Protein AF-A0A957FJE9-F1 (afdb_monomer)

Foldseek 3Di:
DLQVVLVVQLVLLLVQLVVPPDPVVSVLCSVVSSLVLQLLCPDPHQDPPFCFPPPVPCPVSPDPVDPVSNLVSVVPGDDPSDDDDPVSSVCCQCRSRVGDGPVVVVCQQQAFFFWKWKDAFPDPDDIAIETDTAQDKFWEFCAPPGQHDHHDCDDQSVLTHRTFWIWGHHSHWTWIAGPPRPQAKDWPNHGADHVTDTADAPTWMFTNDPDPRTIIIGTDGPPSCVPPPDDPDRYDHRRDPPPD

pLDDT: mean 71.27, std 19.28, range [25.91, 98.25]

Radius of gyration: 20.34 Å; Cα contacts (8 Å, |Δi|>4): 415; chains: 1; bounding box: 55×37×50 Å

Nearest PDB structures (foldseek):
  6hc1-assembly2_B  TM=8.359E-01  e=6.801E-06  Bdellovibrio bacteriovorus HD100
  4h87-assembly2_A  TM=7.443E-01  e=6.415E-06  Homo sapiens
  6i2r-assembly1_D  TM=8.703E-01  e=6.662E-05  Mycolicibacterium smegmatis MC2 155
  2pie-assembly1_A  TM=7.593E-01  e=4.423E-05  Homo sapiens
  2ff4-assembly1_A  TM=4.058E-01  e=1.401E-06  Mycobacterium tuberculosis H37Rv

Sequence (244 aa):
QAVNARQVWSTYFQEASDAFLKPARAQALANAWEHLSVLVLFHPYLHAKSKLPAMGQADYWFYPRSLDHVLDLAYSLRSDKLQLTPDERRQLIQQGLQAEPWELISDLLHQLLGYLVVKEPASKRLPVRYPLYKFEDFTIGRSSTVQGHQVGNTGQSILVSSLHAQIETDQKQVRVRDLGSKNGTYVQNKKVDGNGVILQPSQTVYLGEVSDEACQLWFEPIGWYETHAADRSTLRTGTRHIDG

Mean predicted aligned error: 14.58 Å

Solvent-accessible surface area (backbone atoms only — not comparable to full-atom values): 13766 Å² total; per-residue (Å²): 107,74,68,56,47,38,50,56,49,22,52,51,49,53,63,33,33,65,76,75,41,58,70,74,56,38,62,74,38,60,82,26,38,67,63,64,79,45,66,80,61,63,70,66,32,62,27,96,79,32,61,58,76,89,51,95,75,48,68,81,77,74,64,66,90,41,72,67,53,47,50,57,50,61,72,71,60,84,47,94,72,52,80,70,53,77,63,57,46,50,44,42,35,49,70,48,40,46,34,39,69,31,62,80,53,48,61,67,38,67,35,69,53,23,31,42,35,41,34,63,28,91,50,93,64,74,55,39,30,23,68,34,35,29,70,37,73,36,26,32,15,46,31,90,82,43,65,44,46,66,47,61,84,52,79,53,30,61,46,38,27,50,60,20,36,38,38,40,24,45,96,85,51,42,31,42,31,45,61,78,28,88,54,39,32,25,49,79,84,40,73,53,51,93,84,38,44,77,60,52,74,70,46,49,30,24,40,26,45,90,54,93,51,22,33,34,36,30,40,44,48,62,72,59,58,84,77,61,85,80,81,81,91,37,74,41,73,55,76,56,89,77,77,130

Structure (mmCIF, N/CA/C/O backbone):
data_AF-A0A957FJE9-F1
#
_entry.id   AF-A0A957FJE9-F1
#
loop_
_atom_site.group_PDB
_atom_site.id
_atom_site.type_symbol
_atom_site.label_atom_id
_atom_site.label_alt_id
_atom_site.label_comp_id
_atom_site.label_asym_id
_atom_site.label_entity_id
_atom_site.label_seq_id
_atom_site.pdbx_PDB_ins_code
_atom_site.Cartn_x
_atom_site.Cartn_y
_atom_site.Cartn_z
_atom_site.occupancy
_atom_site.B_iso_or_equiv
_atom_site.auth_seq_id
_atom_site.auth_comp_id
_atom_site.auth_asym_id
_atom_site.auth_atom_id
_atom_site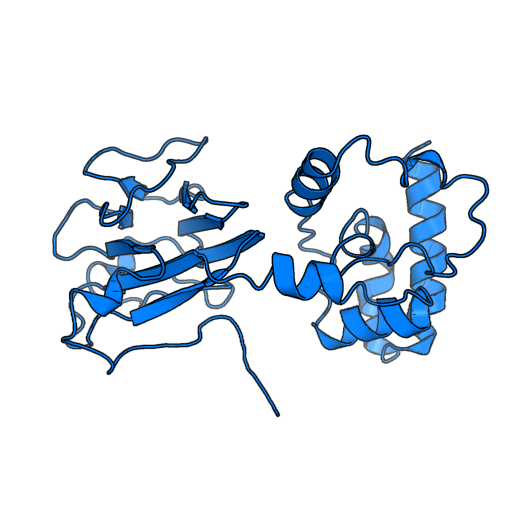.pdbx_PDB_model_num
ATOM 1 N N . GLN A 1 1 ? 29.158 -13.125 -11.520 1.00 40.75 1 GLN A N 1
ATOM 2 C CA . GLN A 1 1 ? 28.272 -13.012 -12.702 1.00 40.75 1 GLN A CA 1
ATOM 3 C C . GLN A 1 1 ? 27.173 -11.967 -12.482 1.00 40.75 1 GLN A C 1
ATOM 5 O O . GLN A 1 1 ? 27.197 -10.971 -13.187 1.00 40.75 1 GLN A O 1
ATOM 10 N N . ALA A 1 2 ? 26.321 -12.077 -11.450 1.00 36.38 2 ALA A N 1
ATOM 11 C CA . ALA A 1 2 ? 25.367 -11.011 -11.080 1.00 36.38 2 ALA A CA 1
ATOM 12 C C . ALA A 1 2 ? 26.032 -9.650 -10.766 1.00 36.38 2 ALA A C 1
ATOM 14 O O . ALA A 1 2 ? 25.522 -8.608 -11.159 1.00 36.38 2 ALA A O 1
ATOM 15 N N . VAL A 1 3 ? 27.210 -9.670 -10.127 1.00 46.16 3 VAL A N 1
ATOM 16 C CA . VAL A 1 3 ? 28.035 -8.471 -9.872 1.00 46.16 3 VAL A CA 1
ATOM 17 C C . VAL A 1 3 ? 28.478 -7.792 -11.175 1.00 46.16 3 VAL A C 1
ATOM 19 O O . VAL A 1 3 ? 28.439 -6.573 -11.268 1.00 46.16 3 VAL A O 1
ATOM 22 N N . ASN A 1 4 ? 28.825 -8.572 -12.207 1.00 50.75 4 ASN A N 1
ATOM 23 C CA . ASN A 1 4 ? 29.283 -8.028 -13.489 1.00 50.75 4 ASN A CA 1
ATOM 24 C C . ASN A 1 4 ? 28.124 -7.393 -14.270 1.00 50.75 4 ASN A C 1
ATOM 26 O O . ASN A 1 4 ? 28.258 -6.297 -14.797 1.00 50.75 4 ASN A O 1
ATOM 30 N N . ALA A 1 5 ? 26.955 -8.045 -14.267 1.00 49.28 5 ALA A N 1
ATOM 31 C CA . ALA A 1 5 ? 25.743 -7.490 -14.863 1.00 49.28 5 ALA A CA 1
ATOM 32 C C . ALA A 1 5 ? 25.321 -6.178 -14.178 1.00 49.28 5 ALA A C 1
ATOM 34 O O . ALA A 1 5 ? 25.034 -5.202 -14.863 1.00 49.28 5 ALA A O 1
ATOM 35 N N . ARG A 1 6 ? 25.347 -6.118 -12.837 1.00 55.25 6 ARG A N 1
ATOM 36 C CA . ARG A 1 6 ? 25.056 -4.880 -12.092 1.00 55.25 6 ARG A CA 1
ATOM 37 C C . ARG A 1 6 ? 26.017 -3.750 -12.437 1.00 55.25 6 ARG A C 1
ATOM 39 O O . ARG A 1 6 ? 25.561 -2.628 -12.605 1.00 55.25 6 ARG A O 1
ATOM 46 N N . GLN A 1 7 ? 27.310 -4.042 -12.567 1.00 61.09 7 GLN A N 1
ATOM 47 C CA . GLN A 1 7 ? 28.300 -3.032 -12.928 1.00 61.09 7 GLN A CA 1
ATOM 48 C C . GLN A 1 7 ? 28.029 -2.453 -14.323 1.00 61.09 7 GLN A C 1
ATOM 50 O O . GLN A 1 7 ? 28.004 -1.238 -14.479 1.00 61.09 7 GLN A O 1
ATOM 55 N N . VAL A 1 8 ? 27.759 -3.315 -15.312 1.00 60.56 8 VAL A N 1
ATOM 56 C CA . VAL A 1 8 ? 27.452 -2.902 -16.693 1.00 60.56 8 VAL A CA 1
ATOM 57 C C . VAL A 1 8 ? 26.202 -2.021 -16.747 1.00 60.56 8 VAL A C 1
ATOM 59 O O . VAL A 1 8 ? 26.225 -0.960 -17.365 1.00 60.56 8 VAL A O 1
ATOM 62 N N . TRP A 1 9 ? 25.129 -2.421 -16.059 1.00 60.34 9 TRP A N 1
ATOM 63 C CA . TRP A 1 9 ? 23.911 -1.617 -15.978 1.00 60.34 9 TRP A CA 1
ATOM 64 C C . TRP A 1 9 ? 24.141 -0.298 -15.242 1.00 60.34 9 TRP A C 1
ATOM 66 O O . TRP A 1 9 ? 23.740 0.744 -15.744 1.00 60.34 9 TRP A O 1
ATOM 76 N N . SER A 1 10 ? 24.818 -0.319 -14.093 1.00 66.06 10 SER A N 1
ATOM 77 C CA . SER A 1 10 ? 25.112 0.885 -13.310 1.00 66.06 10 SER A CA 1
ATOM 78 C C . SER A 1 10 ? 25.861 1.929 -14.142 1.00 66.06 10 SER A C 1
ATOM 80 O O . SER A 1 10 ? 25.455 3.087 -14.183 1.00 66.06 10 SER A O 1
ATOM 82 N N . THR A 1 11 ? 26.891 1.511 -14.888 1.00 69.31 11 THR A N 1
ATOM 83 C CA . THR A 1 11 ? 27.635 2.394 -15.796 1.00 69.31 11 THR A CA 1
ATOM 84 C C . THR A 1 11 ? 26.752 2.938 -16.918 1.00 69.31 11 THR A C 1
ATOM 86 O O . THR A 1 11 ? 26.736 4.144 -17.138 1.00 69.31 11 THR A O 1
ATOM 89 N N . TYR A 1 12 ? 25.958 2.086 -17.573 1.00 69.25 12 TYR A N 1
ATOM 90 C CA . TYR A 1 12 ? 25.038 2.530 -18.623 1.00 69.25 12 TYR A CA 1
ATOM 91 C C . TYR A 1 12 ? 24.023 3.562 -18.113 1.00 69.25 12 TYR A C 1
ATOM 93 O O . TYR A 1 12 ? 23.780 4.575 -18.763 1.00 69.25 12 TYR A O 1
ATOM 101 N N . PHE A 1 13 ? 23.440 3.334 -16.934 1.00 68.00 13 PHE A N 1
ATOM 102 C CA . PHE A 1 13 ? 22.478 4.263 -16.348 1.00 68.00 13 PHE A CA 1
ATOM 103 C C . PHE A 1 13 ? 23.109 5.548 -15.860 1.00 68.00 13 PHE A C 1
ATOM 105 O O . PHE A 1 13 ? 22.478 6.591 -15.993 1.00 68.00 13 PHE A O 1
ATOM 112 N N . GLN A 1 14 ? 24.338 5.496 -15.351 1.00 72.62 14 GLN A N 1
ATOM 113 C CA . GLN A 1 14 ? 25.101 6.693 -15.032 1.00 72.62 14 GLN A CA 1
ATOM 114 C C . GLN A 1 14 ? 25.220 7.587 -16.270 1.00 72.62 14 GLN A C 1
ATOM 116 O O . GLN A 1 14 ? 24.790 8.738 -16.233 1.00 72.62 14 GLN A O 1
ATOM 121 N N . GLU A 1 15 ? 25.719 7.025 -17.372 1.00 71.81 15 GLU A N 1
ATOM 122 C CA . GLU A 1 15 ? 25.931 7.734 -18.638 1.00 71.81 15 GLU A CA 1
ATOM 123 C C . GLU A 1 15 ? 24.614 8.230 -19.248 1.00 71.81 15 GLU A C 1
ATOM 125 O O . GLU A 1 15 ? 24.516 9.370 -19.698 1.00 71.81 15 GLU A O 1
ATOM 130 N N . ALA A 1 16 ? 23.569 7.402 -19.221 1.00 68.00 16 ALA A N 1
ATOM 131 C CA . ALA A 1 16 ? 22.247 7.781 -19.700 1.00 68.00 16 ALA A CA 1
ATOM 132 C C . ALA A 1 16 ? 21.608 8.877 -18.833 1.00 68.00 16 ALA A C 1
ATOM 134 O O . ALA A 1 16 ? 20.914 9.747 -19.358 1.00 68.00 16 ALA A O 1
ATOM 135 N N . SER A 1 17 ? 21.830 8.853 -17.515 1.00 69.25 17 SER A N 1
ATOM 136 C CA . SER A 1 17 ? 21.232 9.804 -16.573 1.00 69.25 17 SER A CA 1
ATOM 137 C C . SER A 1 17 ? 21.710 11.232 -16.768 1.00 69.25 17 SER A C 1
ATOM 139 O O . SER A 1 17 ? 20.918 12.158 -16.591 1.00 69.25 17 SER A O 1
ATOM 141 N N . ASP A 1 18 ? 22.944 11.415 -17.233 1.00 73.81 18 ASP A N 1
ATOM 142 C CA . ASP A 1 18 ? 23.487 12.732 -17.562 1.00 73.81 18 ASP A CA 1
ATOM 143 C C . ASP A 1 18 ? 22.711 13.413 -18.706 1.00 73.81 18 ASP A C 1
ATOM 145 O O . ASP A 1 18 ? 22.723 14.639 -18.818 1.00 73.81 18 ASP A O 1
ATOM 149 N N . ALA A 1 19 ? 21.989 12.640 -19.528 1.00 70.25 19 ALA A N 1
ATOM 150 C CA . ALA A 1 19 ? 21.181 13.165 -20.625 1.00 70.25 19 ALA A CA 1
ATOM 151 C C . ALA A 1 19 ? 19.812 13.715 -20.181 1.00 70.25 19 ALA A C 1
ATOM 153 O O . ALA A 1 19 ? 19.254 14.563 -20.879 1.00 70.25 19 ALA A O 1
ATOM 154 N N . PHE A 1 20 ? 19.263 13.256 -19.049 1.00 66.44 20 PHE A N 1
ATOM 155 C CA . PHE A 1 20 ? 17.896 13.608 -18.631 1.00 66.44 20 PHE A CA 1
ATOM 156 C C . PHE A 1 20 ? 17.762 14.138 -17.197 1.00 66.44 20 PHE A C 1
ATOM 158 O O . PHE A 1 20 ? 16.750 14.753 -16.862 1.00 66.44 20 PHE A O 1
ATOM 165 N N . LEU A 1 21 ? 18.771 13.971 -16.341 1.00 72.56 21 LEU A N 1
ATOM 166 C CA . LEU A 1 21 ? 18.789 14.544 -14.997 1.00 72.56 21 LEU A CA 1
ATOM 167 C C . LEU A 1 21 ? 19.550 15.869 -14.955 1.00 72.56 21 LEU A C 1
ATOM 169 O O . LEU A 1 21 ? 20.503 16.114 -15.689 1.00 72.56 21 LEU A O 1
ATOM 173 N N . LYS A 1 22 ? 19.173 16.727 -14.002 1.00 80.25 22 LYS A N 1
ATOM 174 C CA . LYS A 1 22 ? 19.992 17.898 -13.661 1.00 80.25 22 LYS A CA 1
ATOM 175 C C . LYS A 1 22 ? 21.341 17.429 -13.086 1.00 80.25 22 LYS A C 1
ATOM 177 O O . LYS A 1 22 ? 21.333 16.502 -12.275 1.00 80.25 22 LYS A O 1
ATOM 182 N N . PRO A 1 23 ? 22.469 18.111 -13.359 1.00 80.56 23 PRO A N 1
ATOM 183 C CA . PRO A 1 23 ? 23.802 17.646 -12.950 1.00 80.56 23 PRO A CA 1
ATOM 184 C C . PRO A 1 23 ? 23.942 17.329 -11.451 1.00 80.56 23 PRO A C 1
ATOM 186 O O . PRO A 1 23 ? 24.443 16.276 -11.071 1.00 80.56 23 PRO A O 1
ATOM 189 N N . ALA A 1 24 ? 23.410 18.194 -10.580 1.00 78.19 24 ALA A N 1
ATOM 190 C CA . ALA A 1 24 ? 23.436 17.975 -9.130 1.00 78.19 24 ALA A CA 1
ATOM 191 C C . ALA A 1 24 ? 22.650 16.721 -8.697 1.00 78.19 24 ALA A C 1
ATOM 193 O O . ALA A 1 24 ? 22.996 16.062 -7.719 1.00 78.19 24 ALA A O 1
ATOM 194 N N . ARG A 1 25 ? 21.588 16.382 -9.436 1.00 78.75 25 ARG A N 1
ATOM 195 C CA . ARG A 1 25 ? 20.751 15.208 -9.188 1.00 78.75 25 ARG A CA 1
ATOM 196 C C . ARG A 1 25 ? 21.407 13.931 -9.714 1.00 78.75 25 ARG A C 1
ATOM 198 O O . ARG A 1 25 ? 21.398 12.937 -8.996 1.00 78.75 25 ARG A O 1
ATOM 205 N N . ALA A 1 26 ? 22.023 13.977 -10.896 1.00 76.62 26 ALA A N 1
ATOM 206 C CA . ALA A 1 26 ? 22.809 12.871 -11.448 1.00 76.62 26 ALA A CA 1
ATOM 207 C C . ALA A 1 26 ? 23.969 12.486 -10.513 1.00 76.62 26 ALA A C 1
ATOM 209 O O . ALA A 1 26 ? 24.155 11.314 -10.187 1.00 76.62 26 ALA A O 1
ATOM 210 N N . GLN A 1 27 ? 24.675 13.485 -9.975 1.00 77.25 27 GLN A N 1
ATOM 211 C CA . GLN A 1 27 ? 25.765 13.270 -9.024 1.00 77.25 27 GLN A CA 1
ATOM 212 C C . GLN A 1 27 ? 25.284 12.663 -7.697 1.00 77.25 27 GLN A C 1
ATOM 214 O O . GLN A 1 27 ? 25.940 11.779 -7.148 1.00 77.25 27 GLN A O 1
ATOM 219 N N . ALA A 1 28 ? 24.117 13.085 -7.197 1.00 77.12 28 ALA A N 1
ATOM 220 C CA . ALA A 1 28 ? 23.524 12.524 -5.982 1.00 77.12 28 ALA A CA 1
ATOM 221 C C . ALA A 1 28 ? 23.123 11.044 -6.133 1.00 77.12 28 ALA A C 1
ATOM 223 O O . ALA A 1 28 ? 23.092 10.314 -5.144 1.00 77.12 28 ALA A O 1
ATOM 224 N N . LEU A 1 29 ? 22.823 10.600 -7.357 1.00 69.94 29 LEU A N 1
ATOM 225 C CA . LEU A 1 29 ? 22.408 9.229 -7.656 1.00 69.94 29 LEU A CA 1
ATOM 226 C C . LEU A 1 29 ? 23.554 8.330 -8.127 1.00 69.94 29 LEU A C 1
ATOM 228 O O . LEU A 1 29 ? 23.322 7.147 -8.357 1.00 69.94 29 LEU A O 1
ATOM 232 N N . ALA A 1 30 ? 24.783 8.844 -8.225 1.00 72.75 30 ALA A N 1
ATOM 233 C CA . ALA A 1 30 ? 25.841 8.158 -8.959 1.00 72.75 30 ALA A CA 1
ATOM 234 C C . ALA A 1 30 ? 26.194 6.762 -8.409 1.00 72.75 30 ALA A C 1
ATOM 236 O O . ALA A 1 30 ? 26.425 5.810 -9.149 1.00 72.75 30 ALA A O 1
ATOM 237 N N . ASN A 1 31 ? 26.143 6.613 -7.086 1.00 69.50 31 ASN A N 1
ATOM 238 C CA . ASN A 1 31 ? 26.371 5.330 -6.417 1.00 69.50 31 ASN A CA 1
ATOM 239 C C . ASN A 1 31 ? 25.071 4.561 -6.145 1.00 69.50 31 ASN A C 1
ATOM 241 O O . ASN A 1 31 ? 25.106 3.455 -5.627 1.00 69.50 31 ASN A O 1
ATOM 245 N N . ALA A 1 32 ? 23.909 5.143 -6.446 1.00 66.44 32 ALA A N 1
ATOM 246 C CA . ALA A 1 32 ? 22.615 4.519 -6.198 1.00 66.44 32 ALA A CA 1
ATOM 247 C C . ALA A 1 32 ? 22.196 3.579 -7.339 1.00 66.44 32 ALA A C 1
ATOM 249 O O . ALA A 1 32 ? 21.364 2.699 -7.121 1.00 66.44 32 ALA A O 1
ATOM 250 N N . TRP A 1 33 ? 22.783 3.710 -8.533 1.00 65.50 33 TRP A N 1
ATOM 251 C CA . TRP A 1 33 ? 22.450 2.889 -9.703 1.00 65.50 33 TRP A CA 1
ATOM 252 C C . TRP A 1 33 ? 22.791 1.403 -9.540 1.00 65.50 33 TRP A C 1
ATOM 254 O O . TRP A 1 33 ? 22.136 0.559 -10.147 1.00 65.50 33 TRP A O 1
ATOM 264 N N . GLU A 1 34 ? 23.713 1.040 -8.643 1.00 59.69 34 GLU A N 1
ATOM 265 C CA . GLU A 1 34 ? 23.985 -0.365 -8.293 1.00 59.69 34 GLU A CA 1
ATOM 266 C C . GLU A 1 34 ? 22.769 -1.077 -7.665 1.00 59.69 34 GLU A C 1
ATOM 268 O O . GLU A 1 34 ? 22.670 -2.309 -7.682 1.00 59.69 34 GLU A O 1
ATOM 273 N N . HIS A 1 35 ? 21.814 -0.297 -7.147 1.00 58.81 35 HIS A N 1
ATOM 274 C CA . HIS A 1 35 ? 20.548 -0.780 -6.609 1.00 58.81 35 HIS A CA 1
ATOM 275 C C . HIS A 1 35 ? 19.449 -0.933 -7.673 1.00 58.81 35 HIS A C 1
ATOM 277 O O . HIS A 1 35 ? 18.368 -1.445 -7.369 1.00 58.81 35 HIS A O 1
ATOM 283 N N . LEU A 1 36 ? 19.698 -0.529 -8.921 1.00 59.53 36 LEU A N 1
ATOM 284 C CA . LEU A 1 36 ? 18.729 -0.540 -10.014 1.00 59.53 36 LEU A CA 1
ATOM 285 C C . LEU A 1 36 ? 18.571 -1.942 -10.623 1.00 59.53 36 LEU A C 1
ATOM 287 O O . LEU A 1 36 ? 18.803 -2.166 -11.807 1.00 59.53 36 LEU A O 1
ATOM 291 N N . SER A 1 37 ? 18.194 -2.918 -9.802 1.00 52.84 37 SER A N 1
ATOM 292 C CA . SER A 1 37 ? 18.110 -4.297 -10.279 1.00 52.84 37 SER A CA 1
ATOM 293 C C . SER A 1 37 ? 16.801 -4.608 -11.018 1.00 52.84 37 SER A C 1
ATOM 295 O O . SER A 1 37 ? 16.832 -5.422 -11.923 1.00 52.84 37 SER A O 1
ATOM 297 N N . VAL A 1 38 ? 15.662 -3.955 -10.756 1.00 48.25 38 VAL A N 1
ATOM 298 C CA . VAL A 1 38 ? 14.378 -4.354 -11.401 1.00 48.25 38 VAL A CA 1
ATOM 299 C C . VAL A 1 38 ? 13.401 -3.211 -11.665 1.00 48.25 38 VAL A C 1
ATOM 301 O O . VAL A 1 38 ? 12.521 -3.358 -12.507 1.00 48.25 38 VAL A O 1
ATOM 304 N N . LEU A 1 39 ? 13.579 -2.038 -11.050 1.00 45.00 39 LEU A N 1
ATOM 305 C CA . LEU A 1 39 ? 12.691 -0.883 -11.269 1.00 45.00 39 LEU A CA 1
ATOM 306 C C . LEU A 1 39 ? 12.573 -0.473 -12.745 1.00 45.00 39 LEU A C 1
ATOM 308 O O . LEU A 1 39 ? 11.515 -0.032 -13.181 1.00 45.00 39 LEU A O 1
ATOM 312 N N . VAL A 1 40 ? 13.647 -0.651 -13.515 1.00 50.28 40 VAL A N 1
ATOM 313 C CA . VAL A 1 40 ? 13.666 -0.364 -14.952 1.00 50.28 40 VAL A CA 1
ATOM 314 C C . VAL A 1 40 ? 12.884 -1.385 -15.775 1.00 50.28 40 VAL A C 1
ATOM 316 O O . VAL A 1 40 ? 12.332 -1.035 -16.816 1.00 50.28 40 VAL A O 1
ATOM 319 N N . LEU A 1 41 ? 12.799 -2.636 -15.323 1.00 51.16 41 LEU A N 1
ATOM 320 C CA . LEU A 1 41 ? 12.150 -3.667 -16.121 1.00 51.16 41 LEU A CA 1
ATOM 321 C C . LEU A 1 41 ? 10.624 -3.492 -16.160 1.00 51.16 41 LEU A C 1
ATOM 323 O O . LEU A 1 41 ? 10.002 -3.841 -17.164 1.00 51.16 41 LEU A O 1
ATOM 327 N N . PHE A 1 42 ? 10.019 -2.907 -15.117 1.00 52.19 42 PHE A N 1
ATOM 328 C CA . PHE A 1 42 ? 8.582 -3.085 -14.886 1.00 52.19 42 PHE A CA 1
ATOM 329 C C . PHE A 1 42 ? 7.795 -1.858 -14.396 1.00 52.19 42 PHE A C 1
ATOM 331 O O . PHE A 1 42 ? 6.824 -2.023 -13.667 1.00 52.19 42 PHE A O 1
ATOM 338 N N . HIS A 1 43 ? 8.100 -0.628 -14.840 1.00 44.53 43 HIS A N 1
ATOM 339 C CA . HIS A 1 43 ? 7.136 0.472 -14.635 1.00 44.53 43 HIS A CA 1
ATOM 340 C C . HIS A 1 43 ? 7.145 1.598 -15.698 1.00 44.53 43 HIS A C 1
ATOM 342 O O . HIS A 1 43 ? 7.924 2.536 -15.558 1.00 44.53 43 HIS A O 1
ATOM 348 N N . PRO A 1 44 ? 6.195 1.655 -16.656 1.00 48.94 44 PRO A N 1
ATOM 349 C CA . PRO A 1 44 ? 5.351 0.588 -17.153 1.00 48.94 44 PRO A CA 1
ATOM 350 C C . PRO A 1 44 ? 5.992 -0.035 -18.404 1.00 48.94 44 PRO A C 1
ATOM 352 O O . PRO A 1 44 ? 5.839 0.460 -19.517 1.00 48.94 44 PRO A O 1
ATOM 355 N N . TYR A 1 45 ? 6.676 -1.153 -18.145 1.00 56.69 45 TYR A N 1
ATOM 356 C CA . TYR A 1 45 ? 6.897 -2.306 -19.025 1.00 56.69 45 TYR A CA 1
ATOM 357 C C . TYR A 1 45 ? 7.597 -2.017 -20.352 1.00 56.69 45 TYR A C 1
ATOM 359 O O . TYR A 1 45 ? 7.006 -1.501 -21.294 1.00 56.69 45 TYR A O 1
ATOM 367 N N . LEU A 1 46 ? 8.851 -2.461 -20.442 1.00 54.38 46 LEU A N 1
ATOM 368 C CA . LEU A 1 46 ? 9.569 -2.590 -21.706 1.00 54.38 46 LEU A CA 1
ATOM 369 C C . LEU A 1 46 ? 8.755 -3.458 -22.675 1.00 54.38 46 LEU A C 1
ATOM 371 O O . LEU A 1 46 ? 8.691 -4.680 -22.531 1.00 54.38 46 LEU A O 1
ATOM 375 N N . HIS A 1 47 ? 8.136 -2.836 -23.677 1.00 52.69 47 HIS A N 1
ATOM 376 C CA . HIS A 1 47 ? 7.488 -3.554 -24.769 1.00 52.69 47 HIS A CA 1
ATOM 377 C C . HIS A 1 47 ? 8.531 -4.414 -25.503 1.00 52.69 47 HIS A C 1
ATOM 379 O O . HIS A 1 47 ? 9.684 -4.005 -25.632 1.00 52.69 47 HIS A O 1
ATOM 385 N N . ALA A 1 48 ? 8.144 -5.548 -26.094 1.00 54.31 48 ALA A N 1
ATOM 386 C CA . ALA A 1 48 ? 9.060 -6.420 -26.853 1.00 54.31 48 ALA A CA 1
ATOM 387 C C . ALA A 1 48 ? 9.756 -5.738 -28.060 1.00 54.31 48 ALA A C 1
ATOM 389 O O . ALA A 1 48 ? 10.673 -6.294 -28.652 1.00 54.31 48 ALA A O 1
ATOM 390 N N . LYS A 1 49 ? 9.313 -4.531 -28.434 1.00 55.03 49 LYS A N 1
ATOM 391 C CA . LYS A 1 49 ? 9.917 -3.687 -29.485 1.00 55.03 49 LYS A CA 1
ATOM 392 C C . LYS A 1 49 ? 10.982 -2.727 -28.951 1.00 55.03 49 LYS A C 1
ATOM 394 O O . LYS A 1 49 ? 11.586 -2.012 -29.746 1.00 55.03 49 LYS A O 1
ATOM 399 N N . SER A 1 50 ? 11.177 -2.687 -27.636 1.00 61.31 50 SER A N 1
ATOM 400 C CA . SER A 1 50 ? 12.170 -1.832 -26.998 1.00 61.31 50 SER A CA 1
ATOM 401 C C . SER A 1 50 ? 13.547 -2.167 -27.544 1.00 61.31 50 SER A C 1
ATOM 403 O O . SER A 1 50 ? 13.966 -3.326 -27.542 1.00 61.31 50 SER A O 1
ATOM 405 N N . LYS A 1 51 ? 14.251 -1.147 -28.029 1.00 60.81 51 LYS A N 1
ATOM 406 C CA . LYS A 1 51 ? 15.589 -1.301 -28.601 1.00 60.81 51 LYS A CA 1
ATOM 407 C C . LYS A 1 51 ? 16.619 -1.153 -27.499 1.00 60.81 51 LYS A C 1
ATOM 409 O O . LYS A 1 51 ? 17.399 -0.208 -27.473 1.00 60.81 51 LYS A O 1
ATOM 414 N N . LEU A 1 52 ? 16.588 -2.110 -26.581 1.00 61.19 52 LEU A N 1
ATOM 415 C CA . LEU A 1 52 ? 17.618 -2.211 -25.567 1.00 61.19 52 LEU A CA 1
ATOM 416 C C . LEU A 1 52 ? 18.973 -2.417 -26.257 1.00 61.19 52 LEU A C 1
ATOM 418 O O . LEU A 1 52 ? 19.047 -3.179 -27.229 1.00 61.19 52 LEU A O 1
ATOM 422 N N . PRO A 1 53 ? 20.046 -1.757 -25.795 1.00 56.25 53 PRO A N 1
ATOM 423 C CA . PRO A 1 53 ? 21.378 -2.000 -26.330 1.00 56.25 53 PRO A CA 1
ATOM 424 C C . PRO A 1 53 ? 21.712 -3.493 -26.240 1.00 56.25 53 PRO A C 1
ATOM 426 O O . PRO A 1 53 ? 21.331 -4.168 -25.281 1.00 56.25 53 PRO A O 1
ATOM 429 N N . ALA A 1 54 ? 22.416 -4.011 -27.251 1.00 53.88 54 ALA A N 1
ATOM 430 C CA . ALA A 1 54 ? 22.856 -5.400 -27.296 1.00 53.88 54 ALA A CA 1
ATOM 431 C C . ALA A 1 54 ? 23.850 -5.656 -26.158 1.00 53.88 54 ALA A C 1
ATOM 433 O O . ALA A 1 54 ? 25.056 -5.446 -26.267 1.00 53.88 54 ALA A O 1
ATOM 434 N N . MET A 1 55 ? 23.314 -6.077 -25.025 1.00 54.91 55 MET A N 1
ATOM 435 C CA . MET A 1 55 ? 24.070 -6.332 -23.820 1.00 54.91 55 MET A CA 1
ATOM 436 C C . MET A 1 55 ? 24.523 -7.786 -23.870 1.00 54.91 55 MET A C 1
ATOM 438 O O . MET A 1 55 ? 23.865 -8.650 -23.302 1.00 54.91 55 MET A O 1
ATOM 442 N N . GLY A 1 56 ? 25.640 -8.079 -24.541 1.00 48.44 56 GLY A N 1
ATOM 443 C CA . GLY A 1 56 ? 26.150 -9.450 -24.750 1.00 48.44 56 GLY A CA 1
ATOM 444 C C . GLY A 1 56 ? 26.437 -10.283 -23.481 1.00 48.44 56 GLY A C 1
ATOM 445 O O . GLY A 1 56 ? 26.970 -11.382 -23.582 1.00 48.44 56 GLY A O 1
ATOM 446 N N . GLN A 1 57 ? 26.119 -9.770 -22.284 1.00 47.34 57 GLN A N 1
ATOM 447 C CA . GLN A 1 57 ? 26.136 -10.478 -20.997 1.00 47.34 57 GLN A CA 1
ATOM 448 C C . GLN A 1 57 ? 24.829 -10.334 -20.177 1.00 47.34 57 GLN A C 1
ATOM 450 O O . GLN A 1 57 ? 24.728 -10.930 -19.103 1.00 47.34 57 GLN A O 1
ATOM 455 N N . ALA A 1 58 ? 23.829 -9.564 -20.634 1.00 45.59 58 ALA A N 1
ATOM 456 C CA . ALA A 1 58 ? 22.559 -9.349 -19.923 1.00 45.59 58 ALA A CA 1
ATOM 457 C C . ALA A 1 58 ? 21.449 -10.337 -20.310 1.00 45.59 58 ALA A C 1
ATOM 459 O O . ALA A 1 58 ? 20.374 -10.285 -19.710 1.00 45.59 58 ALA A O 1
ATOM 460 N N . ASP A 1 59 ? 21.720 -11.271 -21.228 1.00 44.38 59 ASP A N 1
ATOM 461 C CA . ASP A 1 59 ? 20.785 -12.333 -21.624 1.00 44.38 59 ASP A CA 1
ATOM 462 C C . ASP A 1 59 ? 20.185 -13.059 -20.410 1.00 44.38 59 ASP A C 1
ATOM 464 O O . ASP A 1 59 ? 19.024 -13.439 -20.423 1.00 44.38 59 ASP A O 1
ATOM 468 N N . TYR A 1 60 ? 20.921 -13.173 -19.302 1.00 47.16 60 TYR A N 1
ATOM 469 C CA . TYR A 1 60 ? 20.470 -13.868 -18.093 1.00 47.16 60 TYR A CA 1
ATOM 470 C C . TYR A 1 60 ? 19.434 -13.115 -17.241 1.00 47.16 60 TYR A C 1
ATOM 472 O O . TYR A 1 60 ? 18.776 -13.746 -16.417 1.00 47.16 60 TYR A O 1
ATOM 480 N N . TRP A 1 61 ? 19.276 -11.797 -17.408 1.00 42.69 61 TRP A N 1
ATOM 481 C CA . TRP A 1 61 ? 18.261 -11.011 -16.685 1.00 42.69 61 TRP A CA 1
ATOM 482 C C . TRP A 1 61 ? 16.909 -10.984 -17.414 1.00 42.69 61 TRP A C 1
ATOM 484 O O . TRP A 1 61 ? 15.879 -10.778 -16.778 1.00 42.69 61 TRP A O 1
ATOM 494 N N . PHE A 1 62 ? 16.897 -11.245 -18.726 1.00 49.22 62 PHE A N 1
ATOM 495 C CA . PHE A 1 62 ? 15.714 -11.136 -19.590 1.00 49.22 62 PHE A CA 1
ATOM 496 C C . PHE A 1 62 ? 14.984 -12.460 -19.865 1.00 49.22 62 PHE A C 1
ATOM 498 O O . PHE A 1 62 ? 14.175 -12.522 -20.786 1.00 49.22 62 PHE A O 1
ATOM 505 N N . TYR A 1 63 ? 15.193 -13.505 -19.054 1.00 48.38 63 TYR A N 1
ATOM 506 C CA . TYR A 1 63 ? 14.391 -14.739 -19.118 1.00 48.38 63 TYR A CA 1
ATOM 507 C C . TYR A 1 63 ? 13.418 -14.861 -17.936 1.00 48.38 63 TYR A C 1
ATOM 509 O O . TYR A 1 63 ? 13.589 -15.736 -17.075 1.00 48.38 63 TYR A O 1
ATOM 517 N N . PRO A 1 64 ? 12.354 -14.038 -17.867 1.00 47.50 64 PRO A N 1
ATOM 518 C CA . PRO A 1 64 ? 11.222 -14.410 -17.044 1.00 47.50 64 PRO A CA 1
ATOM 519 C C . PRO A 1 64 ? 10.628 -15.703 -17.608 1.00 47.50 64 PRO A C 1
ATOM 521 O O . PRO A 1 64 ? 10.184 -15.765 -18.751 1.00 47.50 64 PRO A O 1
ATOM 524 N N . ARG A 1 65 ? 10.650 -16.769 -16.804 1.00 40.28 65 ARG A N 1
ATOM 525 C CA . ARG A 1 65 ? 10.098 -18.075 -17.194 1.00 40.28 65 ARG A CA 1
ATOM 526 C C . ARG A 1 65 ? 8.567 -18.064 -17.267 1.00 40.28 65 ARG A C 1
ATOM 528 O O . ARG A 1 65 ? 7.991 -18.935 -17.908 1.00 40.28 65 ARG A O 1
ATOM 535 N N . SER A 1 66 ? 7.923 -17.100 -16.609 1.00 44.03 66 SER A N 1
ATOM 536 C CA . SER A 1 66 ? 6.474 -16.897 -16.598 1.00 44.03 66 SER A CA 1
ATOM 537 C C . SER A 1 66 ? 6.121 -15.463 -16.185 1.00 44.03 66 SER A C 1
ATOM 539 O O . SER A 1 66 ? 6.961 -14.736 -15.648 1.00 44.03 66 SER A O 1
ATOM 541 N N . LEU A 1 67 ? 4.862 -15.076 -16.414 1.00 42.38 67 LEU A N 1
ATOM 542 C CA . LEU A 1 67 ? 4.299 -13.801 -15.960 1.00 42.38 67 LEU A CA 1
ATOM 543 C C . LEU A 1 67 ? 4.325 -13.680 -14.426 1.00 42.38 67 LEU A C 1
ATOM 545 O O . LEU A 1 67 ? 4.641 -12.618 -13.912 1.00 42.38 67 LEU A O 1
ATOM 549 N N . ASP A 1 68 ? 4.094 -14.768 -13.692 1.00 43.94 68 ASP A N 1
ATOM 550 C CA . ASP A 1 68 ? 4.173 -14.765 -12.223 1.00 43.94 68 ASP A CA 1
ATOM 551 C C . ASP A 1 68 ? 5.597 -14.462 -11.729 1.00 43.94 68 ASP A C 1
ATOM 553 O O . ASP A 1 68 ? 5.786 -13.713 -10.777 1.00 43.94 68 ASP A O 1
ATOM 557 N N . HIS A 1 69 ? 6.616 -14.936 -12.454 1.00 47.25 69 HIS A N 1
ATOM 558 C CA . HIS A 1 69 ? 8.020 -14.660 -12.139 1.00 47.25 69 HIS A CA 1
ATOM 559 C C . HIS A 1 69 ? 8.384 -13.180 -12.345 1.00 47.25 69 HIS A C 1
ATOM 561 O O . HIS A 1 69 ? 9.221 -12.638 -11.629 1.00 47.25 69 HIS A O 1
ATOM 567 N N . VAL A 1 70 ? 7.740 -12.515 -13.312 1.00 45.69 70 VAL A N 1
ATOM 568 C CA . VAL A 1 70 ? 7.845 -11.060 -13.514 1.00 45.69 70 VAL A CA 1
ATOM 569 C C . VAL A 1 70 ? 7.218 -10.302 -12.348 1.00 45.69 70 VAL A C 1
ATOM 571 O O . VAL A 1 70 ? 7.784 -9.312 -11.892 1.00 45.69 70 VAL A O 1
ATOM 574 N N . LEU A 1 71 ? 6.071 -10.770 -11.856 1.00 45.28 71 LEU A N 1
ATOM 575 C CA . LEU A 1 71 ? 5.331 -10.130 -10.771 1.00 45.28 71 LEU A CA 1
ATOM 576 C C . LEU A 1 71 ? 6.055 -10.274 -9.421 1.00 45.28 71 LEU A C 1
ATOM 578 O O . LEU A 1 71 ? 6.175 -9.286 -8.701 1.00 45.28 71 LEU A O 1
ATOM 582 N N . ASP A 1 72 ? 6.634 -11.442 -9.128 1.00 44.84 72 ASP A N 1
ATOM 583 C CA . ASP A 1 72 ? 7.471 -11.674 -7.938 1.00 44.84 72 ASP A CA 1
ATOM 584 C C . ASP A 1 72 ? 8.768 -10.848 -7.958 1.00 44.84 72 ASP A C 1
ATOM 586 O O . ASP A 1 72 ? 9.225 -10.344 -6.926 1.00 44.84 72 ASP A O 1
ATOM 590 N N . LEU A 1 73 ? 9.363 -10.669 -9.145 1.00 47.34 73 LEU A N 1
ATOM 591 C CA . LEU A 1 73 ? 10.493 -9.763 -9.339 1.00 47.34 73 LEU A CA 1
ATOM 592 C C . LEU A 1 73 ? 10.058 -8.308 -9.133 1.00 47.34 73 LEU A C 1
ATOM 594 O O . LEU A 1 73 ? 10.713 -7.590 -8.392 1.00 47.34 73 LEU A O 1
ATOM 598 N N . ALA A 1 74 ? 8.940 -7.862 -9.707 1.00 45.16 74 ALA A N 1
ATOM 599 C CA . ALA A 1 74 ? 8.457 -6.492 -9.522 1.00 45.16 74 ALA A CA 1
ATOM 600 C C . ALA A 1 74 ? 8.165 -6.166 -8.042 1.00 45.16 74 ALA A C 1
ATOM 602 O O . ALA A 1 74 ? 8.485 -5.070 -7.580 1.00 45.16 74 ALA A O 1
ATOM 603 N N . TYR A 1 75 ? 7.641 -7.135 -7.283 1.00 38.34 75 TYR A N 1
ATOM 604 C CA . TYR A 1 75 ? 7.341 -6.992 -5.854 1.00 38.34 75 TYR A CA 1
ATOM 605 C C . TYR A 1 75 ? 8.573 -6.909 -4.942 1.00 38.34 75 TYR A C 1
ATOM 607 O O . TYR A 1 75 ? 8.500 -6.335 -3.856 1.00 38.34 75 TYR A O 1
ATOM 615 N N . SER A 1 76 ? 9.715 -7.468 -5.347 1.00 42.56 76 SER A N 1
ATOM 616 C CA . SER A 1 76 ? 10.873 -7.651 -4.462 1.00 42.56 76 SER A CA 1
ATOM 617 C C . SER A 1 76 ? 11.887 -6.500 -4.488 1.00 42.56 76 SER A C 1
ATOM 619 O O . SER A 1 76 ? 12.971 -6.626 -3.915 1.00 42.56 76 SER A O 1
ATOM 621 N N . LEU A 1 77 ? 11.563 -5.355 -5.105 1.00 49.31 77 LEU A N 1
ATOM 622 C CA . LEU A 1 77 ? 12.539 -4.286 -5.328 1.00 49.31 77 LEU A CA 1
ATOM 623 C C . LEU A 1 77 ? 12.111 -2.900 -4.871 1.00 49.31 77 LEU A C 1
ATOM 625 O O . LEU A 1 77 ? 11.690 -2.043 -5.645 1.00 49.31 77 LEU A O 1
ATOM 629 N N . ARG A 1 78 ? 12.396 -2.640 -3.595 1.00 49.00 78 ARG A N 1
ATOM 630 C CA . ARG A 1 78 ? 12.570 -1.288 -3.066 1.00 49.00 78 ARG A CA 1
ATOM 631 C C . ARG A 1 78 ? 14.033 -1.084 -2.675 1.00 49.00 78 ARG A C 1
ATOM 633 O O . ARG A 1 78 ? 14.591 -1.866 -1.911 1.00 49.00 78 ARG A O 1
ATOM 640 N N . SER A 1 79 ? 14.640 -0.022 -3.199 1.00 52.91 79 SER A N 1
ATOM 641 C CA . SER A 1 79 ? 15.904 0.519 -2.701 1.00 52.91 79 SER A CA 1
ATOM 642 C C . SER A 1 79 ? 15.621 1.870 -2.066 1.00 52.91 79 SER A C 1
ATOM 644 O O . SER A 1 79 ? 15.144 2.788 -2.729 1.00 52.91 79 SER A O 1
ATOM 646 N N . ASP A 1 80 ? 15.924 1.996 -0.781 1.00 58.50 80 ASP A N 1
ATOM 647 C CA . ASP A 1 80 ? 15.887 3.257 -0.043 1.00 58.50 80 ASP A CA 1
ATOM 648 C C . ASP A 1 80 ? 16.869 4.292 -0.612 1.00 58.50 80 ASP A C 1
ATOM 650 O O . ASP A 1 80 ? 16.615 5.495 -0.522 1.00 58.50 80 ASP A O 1
ATOM 654 N N . LYS A 1 81 ? 17.943 3.821 -1.256 1.00 56.94 81 LYS A N 1
ATOM 655 C CA . LYS A 1 81 ? 18.991 4.654 -1.853 1.00 56.94 81 LYS A CA 1
ATOM 656 C C . LYS A 1 81 ? 18.679 5.154 -3.262 1.00 56.94 81 LYS A C 1
ATOM 658 O O . LYS A 1 81 ? 19.280 6.136 -3.687 1.00 56.94 81 LYS A O 1
ATOM 663 N N . LEU A 1 82 ? 17.761 4.508 -3.985 1.00 62.88 82 LEU A N 1
ATOM 664 C CA . LEU A 1 82 ? 17.425 4.863 -5.367 1.00 62.88 82 LEU A CA 1
ATOM 665 C C . LEU A 1 82 ? 15.950 5.245 -5.493 1.00 62.88 82 LEU A C 1
ATOM 667 O O . LEU A 1 82 ? 15.100 4.446 -5.884 1.00 62.88 82 LEU A O 1
ATOM 671 N N . GLN A 1 83 ? 15.661 6.501 -5.159 1.00 65.94 83 GLN A N 1
ATOM 672 C CA . GLN A 1 83 ? 14.322 7.076 -5.238 1.00 65.94 83 GLN A CA 1
ATOM 673 C C . GLN A 1 83 ? 14.233 8.021 -6.435 1.00 65.94 83 GLN A C 1
ATOM 675 O O . GLN A 1 83 ? 14.641 9.179 -6.345 1.00 65.94 83 GLN A O 1
ATOM 680 N N . LEU A 1 84 ? 13.714 7.514 -7.554 1.00 60.31 84 LEU A N 1
ATOM 681 C CA . LEU A 1 84 ? 13.412 8.306 -8.749 1.00 60.31 84 LEU A CA 1
ATOM 682 C C . LEU A 1 84 ? 11.980 8.847 -8.682 1.00 60.31 84 LEU A C 1
ATOM 684 O O . LEU A 1 84 ? 11.063 8.103 -8.314 1.00 60.31 84 LEU A O 1
ATOM 688 N N . THR A 1 85 ? 11.768 10.103 -9.079 1.00 61.91 85 THR A N 1
ATOM 689 C CA . THR A 1 85 ? 10.414 10.660 -9.255 1.00 61.91 85 THR A CA 1
ATOM 690 C C . THR A 1 85 ? 9.695 10.003 -10.447 1.00 61.91 85 THR A C 1
ATOM 692 O O . THR A 1 85 ? 10.342 9.372 -11.286 1.00 61.91 85 THR A O 1
ATOM 695 N N . PRO A 1 86 ? 8.358 10.122 -10.571 1.00 58.22 86 PRO A N 1
ATOM 696 C CA . PRO A 1 86 ? 7.628 9.589 -11.725 1.00 58.22 86 PRO A CA 1
ATOM 697 C C . PRO A 1 86 ? 8.155 10.076 -13.085 1.00 58.22 86 PRO A C 1
ATOM 699 O O . PRO A 1 86 ? 8.266 9.271 -14.009 1.00 58.22 86 PRO A O 1
ATOM 702 N N . ASP A 1 87 ? 8.523 11.353 -13.197 1.00 60.84 87 ASP A N 1
ATOM 703 C CA . ASP A 1 87 ? 9.051 11.923 -14.440 1.00 60.84 87 ASP A CA 1
ATOM 704 C C . ASP A 1 87 ? 10.494 11.494 -14.708 1.00 60.84 87 ASP A C 1
ATOM 706 O O . ASP A 1 87 ? 10.814 11.141 -15.841 1.00 60.84 87 ASP A O 1
ATOM 710 N N . GLU A 1 88 ? 11.343 11.427 -13.673 1.00 64.19 88 GLU A N 1
ATOM 711 C CA . GLU A 1 88 ? 12.706 10.884 -13.791 1.00 64.19 88 GLU A CA 1
ATOM 712 C C . GLU A 1 88 ? 12.665 9.427 -14.276 1.00 64.19 88 GLU A C 1
ATOM 7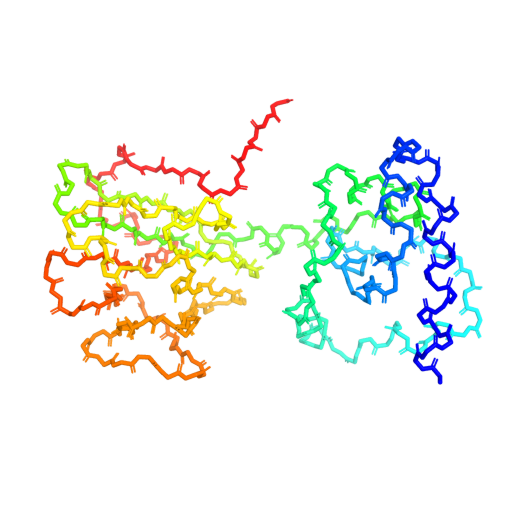14 O O . GLU A 1 88 ? 13.443 9.037 -15.143 1.00 64.19 88 GLU A O 1
ATOM 719 N N . ARG A 1 89 ? 11.711 8.626 -13.777 1.00 65.75 89 ARG A N 1
ATOM 720 C CA . ARG A 1 89 ? 11.478 7.258 -14.267 1.00 65.75 89 ARG A CA 1
ATOM 721 C C . ARG A 1 89 ? 11.051 7.248 -15.731 1.00 65.75 89 ARG A C 1
ATOM 723 O O . ARG A 1 89 ? 11.598 6.479 -16.514 1.00 65.75 89 ARG A O 1
ATOM 730 N N . ARG A 1 90 ? 10.101 8.106 -16.116 1.00 64.19 90 ARG A N 1
ATOM 731 C CA . ARG A 1 90 ? 9.614 8.190 -17.502 1.00 64.19 90 ARG A CA 1
ATOM 732 C C . ARG A 1 90 ? 10.734 8.571 -18.469 1.00 64.19 90 ARG A C 1
ATOM 734 O O . ARG A 1 90 ? 10.883 7.932 -19.506 1.00 64.19 90 ARG A O 1
ATOM 741 N N . GLN A 1 91 ? 11.538 9.569 -18.115 1.00 68.75 91 GLN A N 1
ATOM 742 C CA . GLN A 1 91 ? 12.667 10.022 -18.926 1.00 68.75 91 GLN A CA 1
ATOM 743 C C . GLN A 1 91 ? 13.771 8.969 -19.010 1.00 68.75 91 GLN A C 1
ATOM 745 O O . GLN A 1 91 ? 14.268 8.706 -20.102 1.00 68.75 91 GLN A O 1
ATOM 750 N N . LEU A 1 92 ? 14.094 8.302 -17.898 1.00 69.50 92 LEU A N 1
ATOM 751 C CA . LEU A 1 92 ? 15.038 7.188 -17.895 1.00 69.50 92 LEU A CA 1
ATOM 752 C C . LEU A 1 92 ? 14.610 6.079 -18.866 1.00 69.50 92 LEU A C 1
ATOM 754 O O . LEU A 1 92 ? 15.434 5.528 -19.589 1.00 69.50 92 LEU A O 1
ATOM 758 N N . ILE A 1 93 ? 13.316 5.775 -18.910 1.00 66.88 93 ILE A N 1
ATOM 759 C CA . ILE A 1 93 ? 12.751 4.746 -19.785 1.00 66.88 93 ILE A CA 1
ATOM 760 C C . ILE A 1 93 ? 12.785 5.190 -21.251 1.00 66.88 93 ILE A C 1
ATOM 762 O O . ILE A 1 93 ? 13.308 4.479 -22.106 1.00 66.88 93 ILE A O 1
ATOM 766 N N . GLN A 1 94 ? 12.285 6.384 -21.553 1.00 68.50 94 GLN A N 1
ATOM 767 C CA . GLN A 1 94 ? 12.160 6.851 -22.935 1.00 68.50 94 GLN A CA 1
ATOM 768 C C . GLN A 1 94 ? 13.504 7.237 -23.556 1.00 68.50 94 GLN A C 1
ATOM 770 O O . GLN A 1 94 ? 13.774 6.914 -24.709 1.00 68.50 94 GLN A O 1
ATOM 775 N N . GLN A 1 95 ? 14.344 7.940 -22.802 1.00 71.06 95 GLN A N 1
ATOM 776 C CA . GLN A 1 95 ? 15.592 8.513 -23.305 1.00 71.06 95 GLN A CA 1
ATOM 777 C C . GLN A 1 95 ? 16.782 7.629 -22.956 1.00 71.06 95 GLN A C 1
ATOM 779 O O . GLN A 1 95 ? 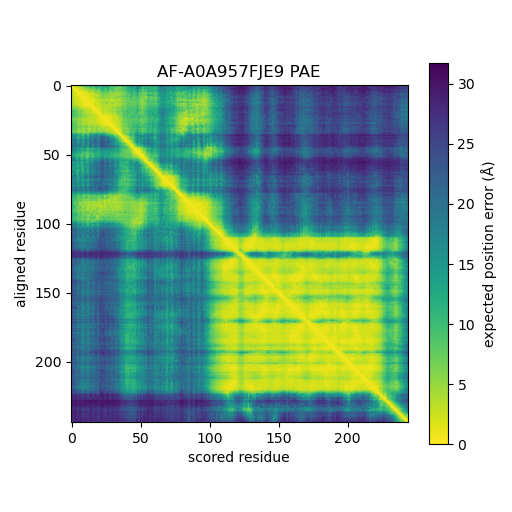17.625 7.371 -23.811 1.00 71.06 95 GLN A O 1
ATOM 784 N N . GLY A 1 96 ? 16.823 7.133 -21.716 1.00 67.06 96 GLY A N 1
ATOM 785 C CA . GLY A 1 96 ? 17.926 6.309 -21.242 1.00 67.06 96 GLY A CA 1
ATOM 786 C C . GLY A 1 96 ? 17.897 4.890 -21.794 1.00 67.06 96 GLY A C 1
ATOM 787 O O . GLY A 1 96 ? 18.937 4.392 -22.186 1.00 67.06 96 GLY A O 1
ATOM 788 N N . LEU A 1 97 ? 16.726 4.253 -21.871 1.00 65.06 97 LEU A N 1
ATOM 789 C CA . LEU A 1 97 ? 16.589 2.868 -22.345 1.00 65.06 97 LEU A CA 1
ATOM 790 C C . LEU A 1 97 ? 16.080 2.738 -23.775 1.00 65.06 97 LEU A C 1
ATOM 792 O O . LEU A 1 97 ? 16.076 1.627 -24.305 1.00 65.06 97 LEU A O 1
ATOM 796 N N . GLN A 1 98 ? 15.596 3.835 -24.368 1.00 67.44 98 GLN A N 1
ATOM 797 C CA . GLN A 1 98 ? 14.851 3.806 -25.634 1.00 67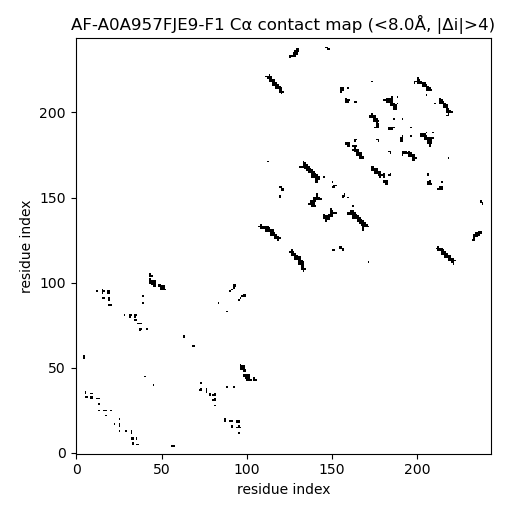.44 98 GLN A CA 1
ATOM 798 C C . GLN A 1 98 ? 13.733 2.749 -25.598 1.00 67.44 98 GLN A C 1
ATOM 800 O O . GLN A 1 98 ? 13.484 2.012 -26.559 1.00 67.44 98 GLN A O 1
ATOM 805 N N . ALA A 1 99 ? 13.113 2.627 -24.425 1.00 66.12 99 ALA A N 1
ATOM 806 C CA . ALA A 1 99 ? 12.081 1.657 -24.145 1.00 66.12 99 ALA A CA 1
ATOM 807 C C . ALA A 1 99 ? 10.731 2.189 -24.617 1.00 66.12 99 ALA A C 1
ATOM 809 O O . ALA A 1 99 ? 10.371 3.337 -24.354 1.00 66.12 99 ALA A O 1
ATOM 810 N N . GLU A 1 100 ? 9.978 1.324 -25.286 1.00 61.59 100 GLU A N 1
ATOM 811 C CA . GLU A 1 100 ? 8.610 1.621 -25.697 1.00 61.59 100 GLU A CA 1
ATOM 812 C C . GLU A 1 100 ? 7.659 1.234 -24.556 1.00 61.59 100 GLU A C 1
ATOM 814 O O . GLU A 1 100 ? 7.772 0.110 -24.044 1.00 61.59 100 GLU A O 1
ATOM 819 N N . PRO A 1 101 ? 6.730 2.119 -24.147 1.00 59.78 101 PRO A N 1
ATOM 820 C CA . PRO A 1 101 ? 5.762 1.802 -23.108 1.00 59.78 101 PRO A CA 1
ATOM 821 C C . PRO A 1 101 ? 4.831 0.680 -23.576 1.00 59.78 101 PRO A C 1
ATOM 823 O O . PRO A 1 101 ? 4.287 0.706 -24.683 1.00 59.78 101 PRO A O 1
ATOM 826 N N . TRP A 1 102 ? 4.614 -0.324 -22.729 1.00 63.81 102 TRP A N 1
ATOM 827 C CA . TRP A 1 102 ? 3.652 -1.386 -23.021 1.00 63.81 102 TRP A CA 1
ATOM 828 C C . TRP A 1 102 ? 2.247 -0.987 -22.551 1.00 63.81 102 TRP A C 1
ATOM 830 O O . TRP A 1 102 ? 1.729 -1.492 -21.555 1.00 63.81 102 TRP A O 1
ATOM 840 N N . GLU A 1 103 ? 1.610 -0.095 -23.309 1.00 58.88 103 GLU A N 1
ATOM 841 C CA . GLU A 1 103 ? 0.281 0.464 -23.002 1.00 58.88 103 GLU A CA 1
ATOM 842 C C . GLU A 1 103 ? -0.786 -0.619 -22.733 1.00 58.88 103 GLU A C 1
ATOM 844 O O . GLU A 1 103 ? -1.583 -0.493 -21.812 1.00 58.88 103 GLU A O 1
ATOM 849 N N . LEU A 1 104 ? -0.732 -1.755 -23.443 1.00 54.53 104 LEU A N 1
ATOM 850 C CA . LEU A 1 104 ? -1.650 -2.891 -23.233 1.00 54.53 104 LEU A CA 1
ATOM 851 C C . LEU A 1 104 ? -1.578 -3.506 -21.824 1.00 54.53 104 LEU A C 1
ATOM 853 O O . LEU A 1 104 ? -2.573 -4.035 -21.336 1.00 54.53 104 LEU A O 1
ATOM 857 N N . ILE A 1 105 ? -0.409 -3.476 -21.173 1.00 51.72 105 ILE A N 1
ATOM 858 C CA . ILE A 1 105 ? -0.260 -3.947 -19.789 1.00 51.72 105 ILE A CA 1
ATOM 859 C C . ILE A 1 105 ? -0.649 -2.835 -18.805 1.00 51.72 105 ILE A C 1
ATOM 861 O O . ILE A 1 105 ? -1.134 -3.134 -17.717 1.00 51.72 105 ILE A O 1
ATOM 865 N N . SER A 1 106 ? -0.514 -1.562 -19.191 1.00 53.09 106 SER A N 1
ATOM 866 C CA . SER A 1 106 ? -0.981 -0.429 -18.384 1.00 53.09 106 SER A CA 1
ATOM 867 C C . SER A 1 106 ? -2.454 -0.601 -18.001 1.00 53.09 106 SER A C 1
ATOM 869 O O . SER A 1 106 ? -2.779 -0.532 -16.818 1.00 53.09 106 SER A O 1
ATOM 871 N N . ASP A 1 107 ? -3.321 -0.954 -18.951 1.00 57.41 107 ASP A N 1
ATOM 872 C CA . ASP A 1 107 ? -4.748 -1.193 -18.683 1.00 57.41 107 ASP A CA 1
ATOM 873 C C . ASP A 1 107 ? -4.994 -2.383 -17.738 1.00 57.41 107 ASP A C 1
ATOM 875 O O . ASP A 1 107 ? -5.892 -2.351 -16.895 1.00 57.41 107 ASP A O 1
ATOM 879 N N . LEU A 1 108 ? -4.173 -3.433 -17.842 1.00 57.16 108 LEU A N 1
ATOM 880 C CA . LEU A 1 108 ? -4.255 -4.618 -16.981 1.00 57.16 108 LEU A CA 1
ATOM 881 C C . LEU A 1 108 ? -3.864 -4.323 -15.530 1.00 57.16 108 LEU A C 1
ATOM 883 O O . LEU A 1 108 ? -4.401 -4.951 -14.619 1.00 57.16 108 LEU A O 1
ATOM 887 N N . LEU A 1 109 ? -2.936 -3.397 -15.305 1.00 56.41 109 LEU A N 1
ATOM 888 C CA . LEU A 1 109 ? -2.414 -3.070 -13.975 1.00 56.41 109 LEU A CA 1
ATOM 889 C C . LEU A 1 109 ? -3.199 -1.954 -13.300 1.00 56.41 109 LEU A C 1
ATOM 891 O O . LEU A 1 109 ? -3.427 -1.999 -12.098 1.00 56.41 109 LEU A O 1
ATOM 895 N N . HIS A 1 110 ? -3.706 -1.004 -14.082 1.00 66.81 110 HIS A N 1
ATOM 896 C CA . HIS A 1 110 ? -4.618 0.031 -13.602 1.00 66.81 110 HIS A CA 1
ATOM 897 C C . HIS A 1 110 ? -6.062 -0.476 -13.485 1.00 66.81 110 HIS A C 1
ATOM 899 O O . HIS A 1 110 ? -7.005 0.312 -13.390 1.00 66.81 110 HIS A O 1
ATOM 905 N N . GLN A 1 111 ? -6.262 -1.797 -13.461 1.00 79.44 111 GLN A N 1
ATOM 906 C CA . GLN A 1 111 ? -7.565 -2.367 -13.182 1.00 79.44 111 GLN A CA 1
ATOM 907 C C . GLN A 1 111 ? -7.902 -2.176 -11.700 1.00 79.44 111 GLN A C 1
ATOM 909 O O . GLN A 1 111 ? -7.255 -2.739 -10.818 1.00 79.44 111 GLN A O 1
ATOM 914 N N . LEU A 1 112 ? -8.944 -1.390 -11.438 1.00 85.31 112 LEU A N 1
ATOM 915 C CA . LEU A 1 112 ? -9.478 -1.159 -10.101 1.00 85.31 112 LEU A CA 1
ATOM 916 C C . LEU A 1 112 ? -10.021 -2.473 -9.515 1.00 85.31 112 LEU A C 1
ATOM 918 O O . LEU A 1 112 ? -10.915 -3.095 -10.092 1.00 85.31 112 LEU A O 1
ATOM 922 N N . LEU A 1 113 ? -9.496 -2.882 -8.361 1.00 88.31 113 LEU A N 1
ATOM 923 C CA . LEU A 1 113 ? -9.995 -4.025 -7.593 1.00 88.31 113 LEU A CA 1
ATOM 924 C C . LEU A 1 113 ? -11.140 -3.629 -6.663 1.00 88.31 113 LEU A C 1
ATOM 926 O O . LEU A 1 113 ? -12.055 -4.417 -6.425 1.00 88.31 113 LEU A O 1
ATOM 930 N N . GLY A 1 114 ? -11.091 -2.410 -6.135 1.00 90.50 114 GLY A N 1
ATOM 931 C CA . GLY A 1 114 ? -12.071 -1.896 -5.193 1.00 90.50 114 GLY A CA 1
ATOM 932 C C . GLY A 1 114 ? -11.523 -0.704 -4.429 1.00 90.50 114 GLY A C 1
ATOM 933 O O . GLY A 1 114 ? -10.694 0.044 -4.943 1.00 90.50 114 GLY A O 1
ATOM 934 N N . TYR A 1 115 ? -11.979 -0.540 -3.196 1.00 91.25 115 TYR A N 1
ATOM 935 C CA . TYR A 1 115 ? -11.603 0.561 -2.330 1.00 91.25 115 TYR A CA 1
ATOM 936 C C . TYR A 1 115 ? -11.106 0.048 -0.986 1.00 91.25 115 TYR A C 1
ATOM 938 O O . TYR A 1 115 ? -11.736 -0.804 -0.358 1.00 91.25 115 TYR A O 1
ATOM 946 N N . LEU A 1 116 ? -9.992 0.606 -0.523 1.00 93.06 116 LEU A N 1
ATOM 947 C CA . LEU A 1 116 ? -9.610 0.542 0.876 1.00 93.06 116 LEU A CA 1
ATOM 948 C C . LEU A 1 116 ? -10.305 1.678 1.609 1.00 93.06 116 LEU A C 1
ATOM 950 O O . LEU A 1 116 ? -10.099 2.853 1.292 1.00 93.06 116 LEU A O 1
ATOM 954 N N . VAL A 1 117 ? -11.108 1.339 2.603 1.00 92.12 117 VAL A N 1
ATOM 955 C CA . VAL A 1 117 ? -11.736 2.330 3.465 1.00 92.12 117 VAL A CA 1
ATOM 956 C C . VAL A 1 117 ? -10.946 2.424 4.752 1.00 92.12 117 VAL A C 1
ATOM 958 O O . VAL A 1 117 ? -10.598 1.404 5.335 1.00 92.12 117 VAL A O 1
ATOM 961 N N . VAL A 1 118 ? -10.661 3.646 5.184 1.00 92.44 118 VAL A N 1
ATOM 962 C CA . VAL A 1 118 ? -9.916 3.947 6.402 1.00 92.44 118 VAL A CA 1
ATOM 963 C C . VAL A 1 118 ? -10.762 4.853 7.285 1.00 92.44 118 VAL A C 1
ATOM 965 O O . VAL A 1 118 ? -11.207 5.926 6.871 1.00 92.44 118 VAL A O 1
ATOM 968 N N . LYS A 1 119 ? -10.970 4.428 8.526 1.00 91.06 119 LYS A N 1
ATOM 969 C CA . LYS A 1 119 ? -11.670 5.171 9.570 1.00 91.06 119 LYS A CA 1
ATOM 970 C C . LYS A 1 119 ? -10.696 5.434 10.712 1.00 91.06 119 LYS A C 1
ATOM 972 O O . LYS A 1 119 ? -10.177 4.506 11.326 1.00 91.06 119 LYS A O 1
ATOM 977 N N . GLU A 1 120 ? -10.444 6.707 10.991 1.00 89.38 120 GLU A N 1
ATOM 978 C CA . GLU A 1 120 ? -9.578 7.113 12.098 1.00 89.38 120 GLU A CA 1
ATOM 979 C C . GLU A 1 120 ? -10.346 7.245 13.432 1.00 89.38 120 GLU A C 1
ATOM 981 O O . GLU A 1 120 ? -11.513 7.658 13.431 1.00 89.38 120 GLU A O 1
ATOM 986 N N . PRO A 1 121 ? -9.672 6.971 14.568 1.00 80.00 121 PRO A N 1
ATOM 987 C CA . PRO A 1 121 ? -10.144 7.235 15.926 1.00 80.00 121 PRO A CA 1
ATOM 988 C C . PRO A 1 121 ? -10.679 8.649 16.112 1.00 80.00 121 PRO A C 1
ATOM 990 O O . PRO A 1 121 ? -10.043 9.609 15.677 1.00 80.00 121 PRO A O 1
ATOM 993 N N . ALA A 1 122 ? -11.793 8.802 16.834 1.00 64.56 122 ALA A N 1
ATOM 994 C CA . ALA A 1 122 ? -12.293 10.096 17.325 1.00 64.56 122 ALA A CA 1
ATOM 995 C C . ALA A 1 122 ? -12.512 11.193 16.254 1.00 64.56 122 ALA A C 1
ATOM 997 O O . ALA A 1 122 ? -12.745 12.362 16.577 1.00 64.56 122 ALA A O 1
ATOM 998 N N . SER A 1 123 ? -12.473 10.839 14.971 1.00 61.84 123 SER A N 1
ATOM 999 C CA . SER A 1 123 ? -12.695 11.771 13.881 1.00 61.84 123 SER A CA 1
ATOM 1000 C C . SER A 1 123 ? -14.197 11.955 13.664 1.00 61.84 123 SER A C 1
ATOM 1002 O O . SER A 1 123 ? -14.907 11.005 13.351 1.00 61.84 123 SER A O 1
ATOM 1004 N N . LYS A 1 124 ? -14.696 13.198 13.745 1.00 59.56 124 LYS A N 1
ATOM 1005 C CA . LYS A 1 124 ? -16.021 13.551 13.186 1.00 59.56 124 LYS A CA 1
ATOM 1006 C C . LYS A 1 124 ? -16.053 13.431 11.656 1.00 59.56 124 LYS A C 1
ATOM 1008 O O . LYS A 1 124 ? -17.101 13.643 11.052 1.00 59.56 124 LYS A O 1
ATOM 1013 N N . ARG A 1 125 ? -14.905 13.178 11.015 1.00 65.06 125 ARG A N 1
ATOM 1014 C CA . ARG A 1 125 ? -14.830 13.003 9.569 1.00 65.06 125 ARG A CA 1
ATOM 1015 C C . ARG A 1 125 ? -15.287 11.599 9.220 1.00 65.06 125 ARG A C 1
ATOM 1017 O O . ARG A 1 125 ? -14.910 10.621 9.857 1.00 65.06 125 ARG A O 1
ATOM 1024 N N . LEU A 1 126 ? -16.079 11.546 8.167 1.00 77.12 126 LEU A N 1
ATOM 1025 C CA . LEU A 1 126 ? -16.510 10.325 7.521 1.00 77.12 126 LEU A CA 1
ATOM 1026 C C . LEU A 1 126 ? -15.287 9.489 7.060 1.00 77.12 126 LEU A C 1
ATOM 1028 O O . LEU A 1 126 ? -14.230 10.069 6.777 1.00 77.12 126 LEU A O 1
ATOM 1032 N N . PRO A 1 127 ? -15.409 8.148 6.978 1.00 86.56 127 PRO A N 1
ATOM 1033 C CA . PRO A 1 127 ? -14.322 7.268 6.548 1.00 86.56 127 PRO A CA 1
ATOM 1034 C C . PRO A 1 127 ? -13.772 7.669 5.182 1.00 86.56 127 PRO A C 1
ATOM 1036 O O . PRO A 1 127 ? -14.541 7.948 4.264 1.00 86.56 127 PRO A O 1
ATOM 1039 N N . VAL A 1 128 ? -12.452 7.675 5.032 1.00 86.81 128 VAL A N 1
ATOM 1040 C CA . VAL A 1 128 ? -11.775 8.013 3.777 1.00 86.81 128 VAL A CA 1
ATOM 1041 C C . VAL A 1 128 ? -11.669 6.771 2.910 1.00 86.81 128 VAL A C 1
ATOM 1043 O O . VAL A 1 128 ? -11.353 5.697 3.410 1.00 86.81 128 VAL A O 1
ATOM 1046 N N . ARG A 1 129 ? -11.894 6.917 1.605 1.00 88.25 129 ARG A N 1
ATOM 1047 C CA . ARG A 1 129 ? -11.800 5.804 0.656 1.00 88.25 129 ARG A CA 1
ATOM 1048 C C . ARG A 1 129 ? -10.701 6.029 -0.354 1.00 88.25 129 ARG A C 1
ATOM 1050 O O . ARG A 1 129 ? -10.674 7.095 -0.960 1.00 88.25 129 ARG A O 1
ATOM 1057 N N . TYR A 1 130 ? -9.881 5.006 -0.546 1.00 87.31 130 TYR A N 1
ATOM 1058 C CA . TYR A 1 130 ? -8.751 4.964 -1.462 1.00 87.31 130 TYR A CA 1
ATOM 1059 C C . TYR A 1 130 ? -9.016 3.918 -2.543 1.00 87.31 130 TYR A C 1
ATOM 1061 O O . TYR A 1 130 ? -9.344 2.788 -2.182 1.00 87.31 130 TYR A O 1
ATOM 1069 N N . PRO A 1 131 ? -8.913 4.245 -3.842 1.00 88.69 131 PRO A N 1
ATOM 1070 C CA . PRO A 1 131 ? -8.953 3.215 -4.872 1.00 88.69 131 PRO A CA 1
ATOM 1071 C C . PRO A 1 131 ? -7.765 2.266 -4.682 1.00 88.69 131 PRO A C 1
ATOM 1073 O O . PRO A 1 131 ? -6.662 2.728 -4.416 1.00 88.69 131 PRO A O 1
ATOM 1076 N N . LEU A 1 132 ? -8.007 0.964 -4.806 1.00 86.81 132 LEU A N 1
ATOM 1077 C CA . LEU A 1 132 ? -6.963 -0.052 -4.861 1.00 86.81 132 LEU A CA 1
ATOM 1078 C C . LEU A 1 132 ? -6.938 -0.669 -6.255 1.00 86.81 132 LEU A C 1
ATOM 1080 O O . LEU A 1 132 ? -7.910 -1.304 -6.676 1.00 86.81 132 LEU A O 1
ATOM 1084 N N . TYR A 1 133 ? -5.831 -0.493 -6.961 1.00 84.19 133 TYR A N 1
ATOM 1085 C CA . TYR A 1 133 ? -5.561 -1.110 -8.255 1.00 84.19 133 TYR A CA 1
ATOM 1086 C C . TYR A 1 133 ? -4.843 -2.446 -8.078 1.00 84.19 133 TYR A C 1
ATOM 1088 O O . TYR A 1 133 ? -4.502 -2.831 -6.961 1.00 84.19 133 TYR A O 1
ATOM 1096 N N . LYS A 1 134 ? -4.641 -3.195 -9.162 1.00 79.12 134 LYS A N 1
ATOM 1097 C CA . LYS A 1 134 ? -3.816 -4.407 -9.124 1.00 79.12 134 LYS A CA 1
ATOM 1098 C C . LYS A 1 134 ? -2.345 -4.045 -8.954 1.00 79.12 134 LYS A C 1
ATOM 1100 O O . LYS A 1 134 ? -1.878 -3.084 -9.559 1.00 79.12 134 LYS A O 1
ATOM 1105 N N . PHE A 1 135 ? -1.608 -4.873 -8.215 1.00 76.50 135 PHE A N 1
ATOM 1106 C CA . PHE A 1 135 ? -0.162 -4.710 -8.005 1.00 76.50 135 PHE A CA 1
ATOM 1107 C C . PHE A 1 135 ? 0.201 -3.379 -7.342 1.00 76.50 135 PHE A C 1
ATOM 1109 O O . PHE A 1 135 ? 1.257 -2.802 -7.601 1.00 76.50 135 PHE A O 1
ATOM 1116 N N . GLU A 1 136 ? -0.696 -2.885 -6.493 1.00 76.81 136 GLU A N 1
ATOM 1117 C CA . GLU A 1 136 ? -0.509 -1.682 -5.702 1.00 76.81 136 GLU A CA 1
ATOM 1118 C C . GLU A 1 136 ? 0.038 -2.041 -4.318 1.00 76.81 136 GLU A C 1
ATOM 1120 O O . GLU A 1 136 ? -0.204 -3.114 -3.754 1.00 76.81 136 GLU A O 1
ATOM 1125 N N . ASP A 1 137 ? 0.804 -1.104 -3.775 1.00 80.06 137 ASP A N 1
ATOM 1126 C CA . ASP A 1 137 ? 1.362 -1.171 -2.439 1.00 80.06 137 ASP A CA 1
ATOM 1127 C C . ASP A 1 137 ? 0.988 0.109 -1.696 1.00 80.06 137 ASP A C 1
ATOM 1129 O O . ASP A 1 137 ? 1.434 1.212 -2.026 1.00 80.06 137 ASP A O 1
ATOM 1133 N N . PHE A 1 138 ? 0.132 -0.052 -0.698 1.00 86.50 138 PHE A N 1
ATOM 1134 C C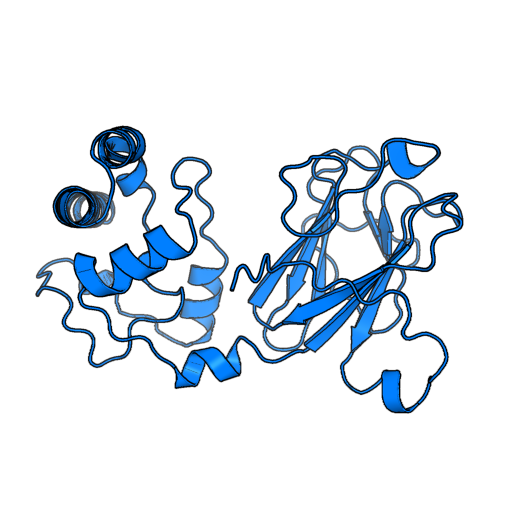A . PHE A 1 138 ? -0.432 1.028 0.082 1.00 86.50 138 PHE A CA 1
ATOM 1135 C C . PHE A 1 138 ? 0.042 0.904 1.525 1.00 86.50 138 PHE A C 1
ATOM 1137 O O . PHE A 1 138 ? -0.314 -0.025 2.249 1.00 86.50 138 PHE A O 1
ATOM 1144 N N . THR A 1 139 ? 0.829 1.873 1.982 1.00 91.06 139 THR A N 1
ATOM 1145 C CA . THR A 1 139 ? 1.326 1.902 3.364 1.00 91.06 139 THR A CA 1
ATOM 1146 C C . THR A 1 139 ? 0.524 2.869 4.224 1.00 91.06 139 THR A C 1
ATOM 1148 O O . THR A 1 139 ? 0.151 3.961 3.787 1.00 91.06 139 THR A O 1
ATOM 1151 N N . ILE A 1 140 ? 0.272 2.464 5.468 1.00 93.56 140 ILE A N 1
ATOM 1152 C CA . ILE A 1 140 ? -0.440 3.253 6.474 1.00 93.56 140 ILE A CA 1
ATOM 1153 C C . ILE A 1 140 ? 0.395 3.376 7.750 1.00 93.56 140 ILE A C 1
ATOM 1155 O O . ILE A 1 140 ? 1.067 2.437 8.190 1.00 93.56 140 ILE A O 1
ATOM 1159 N N . GLY A 1 141 ? 0.369 4.561 8.349 1.00 94.44 141 GLY A N 1
ATOM 1160 C CA . GLY A 1 141 ? 1.126 4.874 9.556 1.00 94.44 141 GLY A CA 1
ATOM 1161 C C . GLY A 1 141 ? 1.136 6.370 9.845 1.00 94.44 141 GLY A C 1
ATOM 1162 O O . GLY A 1 141 ? 0.531 7.151 9.117 1.00 94.44 141 GLY A O 1
ATOM 1163 N N . ARG A 1 142 ? 1.816 6.788 10.915 1.00 93.25 142 ARG A N 1
ATOM 1164 C CA . ARG A 1 142 ? 1.895 8.214 11.301 1.00 93.25 142 ARG A CA 1
ATOM 1165 C C . ARG A 1 142 ? 2.944 9.029 10.535 1.00 93.25 142 ARG A C 1
ATOM 1167 O O . ARG A 1 142 ? 2.920 10.259 10.590 1.00 93.25 142 ARG A O 1
ATOM 1174 N N . SER A 1 143 ? 3.894 8.371 9.867 1.00 89.31 143 SER A N 1
ATOM 1175 C CA . SER A 1 143 ? 4.960 9.056 9.127 1.00 89.31 143 SER A CA 1
ATOM 1176 C C . SER A 1 143 ? 4.401 9.781 7.906 1.00 89.31 143 SER A C 1
ATOM 1178 O O . SER A 1 143 ? 3.541 9.247 7.217 1.00 89.31 143 SER A O 1
ATOM 1180 N N . SER A 1 144 ? 4.955 10.944 7.567 1.00 82.81 144 SER A N 1
ATOM 1181 C CA . SER A 1 144 ? 4.680 11.613 6.286 1.00 82.81 144 SER A CA 1
ATOM 1182 C C . SER A 1 144 ? 5.284 10.882 5.081 1.00 82.81 144 SER A C 1
ATOM 1184 O O . SER A 1 144 ? 4.998 11.232 3.943 1.00 82.81 144 SER A O 1
ATOM 1186 N N . THR A 1 145 ? 6.129 9.875 5.317 1.00 79.12 145 THR A N 1
ATOM 1187 C CA . THR A 1 145 ? 6.771 9.070 4.267 1.00 79.12 145 THR A CA 1
ATOM 1188 C C . THR A 1 145 ? 5.926 7.883 3.804 1.00 79.12 145 THR A C 1
ATOM 1190 O O . THR A 1 145 ? 6.371 7.132 2.937 1.00 79.12 145 THR A O 1
ATOM 1193 N N . VAL A 1 146 ? 4.750 7.654 4.400 1.00 78.50 146 VAL A N 1
ATOM 1194 C CA . VAL A 1 146 ? 3.832 6.608 3.928 1.00 78.50 146 VAL A CA 1
ATOM 1195 C C . VAL A 1 146 ? 3.272 6.980 2.557 1.00 78.50 146 VAL A C 1
ATOM 1197 O O . VAL A 1 146 ? 3.038 8.147 2.259 1.00 78.50 146 VAL A O 1
ATOM 1200 N N . GLN A 1 147 ? 3.057 5.974 1.718 1.00 76.19 147 GLN A N 1
ATOM 1201 C CA . GLN A 1 147 ? 2.593 6.142 0.337 1.00 76.19 147 GLN A CA 1
ATOM 1202 C C . GLN A 1 147 ? 1.064 6.070 0.204 1.00 76.19 147 GLN A C 1
ATOM 1204 O O . GLN A 1 147 ? 0.544 6.329 -0.874 1.00 76.19 147 GLN A O 1
ATOM 1209 N N . GLY A 1 148 ? 0.350 5.741 1.287 1.00 86.06 148 GLY A N 1
ATOM 1210 C CA . GLY A 1 148 ? -1.108 5.645 1.321 1.00 86.06 148 GLY A CA 1
ATOM 1211 C C . GLY A 1 148 ? -1.754 6.670 2.252 1.00 86.06 148 GLY A C 1
ATOM 1212 O O . GLY A 1 148 ? -1.999 7.818 1.877 1.00 86.06 148 GLY A O 1
ATOM 1213 N N . HIS A 1 149 ? -2.065 6.250 3.479 1.00 90.88 149 HIS A N 1
ATOM 1214 C CA . HIS A 1 149 ? -2.774 7.077 4.456 1.00 90.88 149 HIS A CA 1
ATOM 1215 C C . HIS A 1 149 ? -1.874 7.449 5.635 1.00 90.88 149 HIS A C 1
ATOM 1217 O O . HIS A 1 149 ? -1.397 6.580 6.369 1.00 90.88 149 HIS A O 1
ATOM 1223 N N . GLN A 1 150 ? -1.684 8.754 5.841 1.00 92.25 150 GLN A N 1
ATOM 1224 C CA . GLN A 1 150 ? -1.046 9.271 7.043 1.00 92.25 150 GLN A CA 1
ATOM 1225 C C . GLN A 1 150 ? -2.083 9.419 8.156 1.00 92.25 150 GLN A C 1
ATOM 1227 O O . GLN A 1 150 ? -2.955 10.284 8.089 1.00 92.25 150 GLN A O 1
ATOM 1232 N N . VAL A 1 151 ? -1.938 8.599 9.191 1.00 90.88 151 VAL A N 1
ATOM 1233 C CA . VAL A 1 151 ? -2.765 8.647 10.397 1.00 90.88 151 VAL A CA 1
ATOM 1234 C C . VAL A 1 151 ? -2.358 9.845 11.260 1.00 90.88 151 VAL A C 1
ATOM 1236 O O . VAL A 1 151 ? -1.168 10.152 11.400 1.00 90.88 151 VAL A O 1
ATOM 1239 N N . GLY A 1 152 ? -3.339 10.515 11.868 1.00 87.31 152 GLY A N 1
ATOM 1240 C CA . GLY A 1 152 ? -3.112 11.616 12.800 1.00 87.31 152 GLY A CA 1
ATOM 1241 C C . GLY A 1 152 ? -2.348 11.212 14.069 1.00 87.31 152 GLY A C 1
ATOM 1242 O O . GLY A 1 152 ? -2.082 10.045 14.341 1.00 87.31 152 GLY A O 1
ATOM 1243 N N . ASN A 1 153 ? -1.998 12.197 14.898 1.00 85.50 153 ASN A N 1
ATOM 1244 C CA . ASN A 1 153 ? -1.213 11.979 16.122 1.00 85.50 153 ASN A CA 1
ATOM 1245 C C . ASN A 1 153 ? -1.999 12.309 17.405 1.00 85.50 153 ASN A C 1
ATOM 1247 O O . ASN A 1 153 ? -1.446 12.864 18.352 1.00 85.50 153 ASN A O 1
ATOM 1251 N N . THR A 1 154 ? -3.302 12.023 17.420 1.00 82.31 154 THR A N 1
ATOM 1252 C CA . THR A 1 154 ? -4.225 12.369 18.516 1.00 82.31 154 THR A CA 1
ATOM 1253 C C . THR A 1 154 ? -5.091 11.180 18.920 1.00 82.31 154 THR A C 1
ATOM 1255 O O . THR A 1 154 ? -5.414 10.347 18.080 1.00 82.31 154 THR A O 1
ATOM 1258 N N . GLY A 1 155 ? -5.528 11.125 20.181 1.00 84.75 155 GLY A N 1
ATOM 1259 C CA . GLY A 1 155 ? -6.390 10.040 20.670 1.00 84.75 155 GLY A CA 1
ATOM 1260 C C . GLY A 1 155 ? -5.737 8.665 20.501 1.00 84.75 155 GLY A C 1
ATOM 1261 O O . GLY A 1 155 ? -4.519 8.543 20.638 1.00 84.75 155 GLY A O 1
ATOM 1262 N N . GLN A 1 156 ? -6.527 7.647 20.143 1.00 86.06 156 GLN A N 1
ATOM 1263 C CA . GLN A 1 156 ? -6.016 6.285 19.924 1.00 86.06 156 GLN A CA 1
ATOM 1264 C C . GLN A 1 156 ? -5.119 6.146 18.689 1.00 86.06 156 GLN A C 1
ATOM 1266 O O . GLN A 1 156 ? -4.402 5.156 18.552 1.00 86.06 156 GLN A O 1
ATOM 1271 N N . SER A 1 157 ? -5.049 7.162 17.823 1.00 87.38 157 SER A N 1
ATOM 1272 C CA . SER A 1 157 ? -4.129 7.149 16.684 1.00 87.38 157 SER A CA 1
ATOM 1273 C C . SER A 1 157 ? -2.660 7.103 17.117 1.00 87.38 157 SER A C 1
ATOM 1275 O O . SER A 1 157 ? -1.805 6.666 16.348 1.00 87.38 157 SER A O 1
ATOM 1277 N N . ILE A 1 158 ? -2.345 7.482 18.364 1.00 91.44 158 ILE A N 1
ATOM 1278 C CA . ILE A 1 158 ? -0.989 7.368 18.922 1.00 91.44 158 ILE A CA 1
ATOM 1279 C C . ILE A 1 158 ? -0.497 5.914 19.009 1.00 91.44 158 ILE A C 1
ATOM 1281 O O . ILE A 1 158 ? 0.711 5.671 19.024 1.00 91.44 158 ILE A O 1
ATOM 1285 N N . LEU A 1 159 ? -1.418 4.943 19.031 1.00 94.88 159 LEU A N 1
ATOM 1286 C CA . LEU A 1 159 ? -1.095 3.518 19.041 1.00 94.88 159 LEU A CA 1
ATOM 1287 C C . LEU A 1 159 ? -0.633 3.009 17.671 1.00 94.88 159 LEU A C 1
ATOM 1289 O O . LEU A 1 159 ? -0.072 1.913 17.581 1.00 94.88 159 LEU A O 1
ATOM 1293 N N . VAL A 1 160 ? -0.814 3.802 16.613 1.00 96.12 160 VAL A N 1
ATOM 1294 C CA . VAL A 1 160 ? -0.359 3.464 15.270 1.00 96.12 160 VAL A CA 1
ATOM 1295 C C . VAL A 1 160 ? 1.133 3.805 15.130 1.00 96.12 160 VAL A C 1
ATOM 1297 O O . VAL A 1 160 ? 1.539 4.945 15.307 1.00 96.12 160 VAL A O 1
ATOM 1300 N N . SER A 1 161 ? 2.002 2.845 14.806 1.00 96.56 161 SER A N 1
ATOM 1301 C CA . SER A 1 161 ? 3.408 3.103 14.451 1.00 96.56 161 SER A CA 1
ATOM 1302 C C . SER A 1 161 ? 3.596 4.050 13.247 1.00 96.56 161 SER A C 1
ATOM 1304 O O . SER A 1 161 ? 2.698 4.254 12.432 1.00 96.56 161 SER A O 1
ATOM 1306 N N . SER A 1 162 ? 4.791 4.640 13.120 1.00 93.31 162 SER A N 1
ATOM 1307 C CA . SER A 1 162 ? 5.141 5.554 12.015 1.00 93.31 162 SER A CA 1
ATOM 1308 C C . SER A 1 162 ? 4.988 4.902 10.639 1.00 93.31 162 SER A C 1
ATOM 1310 O O . SER A 1 162 ? 4.459 5.523 9.724 1.00 93.31 162 SER A O 1
ATOM 1312 N N . LEU A 1 163 ? 5.402 3.642 10.533 1.00 93.75 163 LEU A N 1
ATOM 1313 C CA . LEU A 1 163 ? 5.140 2.739 9.423 1.00 93.75 163 LEU A CA 1
ATOM 1314 C C . LEU A 1 163 ? 4.494 1.500 10.058 1.00 93.75 163 LEU A C 1
ATOM 1316 O O . LEU A 1 163 ? 5.166 0.795 10.807 1.00 93.75 163 LEU A O 1
ATOM 1320 N N . HIS A 1 164 ? 3.178 1.334 9.916 1.00 96.25 164 HIS A N 1
ATOM 1321 C CA . HIS A 1 164 ? 2.422 0.373 10.729 1.00 96.25 164 HIS A CA 1
ATOM 1322 C C . HIS A 1 164 ? 2.056 -0.879 9.954 1.00 96.25 164 HIS A C 1
ATOM 1324 O O . HIS A 1 164 ? 2.407 -1.983 10.360 1.00 96.25 164 HIS A O 1
ATOM 1330 N N . ALA A 1 165 ? 1.337 -0.695 8.854 1.00 96.44 165 ALA A N 1
ATOM 1331 C CA . ALA A 1 165 ? 0.834 -1.787 8.050 1.00 96.44 165 ALA A CA 1
ATOM 1332 C C . ALA A 1 165 ? 0.974 -1.467 6.566 1.00 96.44 165 ALA A C 1
ATOM 1334 O O . ALA A 1 165 ? 1.074 -0.306 6.151 1.00 96.44 165 ALA A O 1
ATOM 1335 N N . GLN A 1 166 ? 0.970 -2.535 5.787 1.00 92.50 166 GLN A N 1
ATOM 1336 C CA . GLN A 1 166 ? 1.036 -2.524 4.340 1.00 92.50 166 GLN A CA 1
ATOM 1337 C C . GLN A 1 166 ? -0.175 -3.260 3.791 1.00 92.50 166 GLN A C 1
ATOM 1339 O O . GLN A 1 166 ? -0.530 -4.325 4.300 1.00 92.50 166 GLN A O 1
ATOM 1344 N N . ILE A 1 167 ? -0.784 -2.699 2.757 1.00 93.69 167 ILE A N 1
ATOM 1345 C CA . ILE A 1 167 ? -1.792 -3.354 1.942 1.00 93.69 167 ILE A CA 1
ATOM 1346 C C . ILE A 1 167 ? -1.166 -3.608 0.578 1.00 93.69 167 ILE A C 1
ATOM 1348 O O . ILE A 1 167 ? -0.789 -2.674 -0.121 1.00 93.69 167 ILE A O 1
ATOM 1352 N N . GLU A 1 168 ? -1.045 -4.878 0.226 1.00 86.44 168 GLU A N 1
ATOM 1353 C CA . GLU A 1 168 ? -0.530 -5.332 -1.060 1.00 86.44 168 GLU A CA 1
ATOM 1354 C C . GLU A 1 168 ? -1.689 -5.905 -1.864 1.00 86.44 168 GLU A C 1
ATOM 1356 O O . GLU A 1 168 ? -2.465 -6.713 -1.344 1.00 86.44 168 GLU A O 1
ATOM 1361 N N . THR A 1 169 ? -1.813 -5.519 -3.127 1.00 83.50 169 THR A N 1
ATOM 1362 C CA . THR A 1 169 ? -2.808 -6.101 -4.024 1.00 83.50 169 THR A CA 1
ATOM 1363 C C . THR A 1 169 ? -2.152 -6.895 -5.138 1.00 83.50 169 THR A C 1
ATOM 1365 O O . THR A 1 169 ? -1.271 -6.399 -5.816 1.00 83.50 169 THR A O 1
ATOM 1368 N N . ASP A 1 170 ? -2.598 -8.120 -5.394 1.00 78.88 170 ASP A N 1
ATOM 1369 C CA . ASP A 1 170 ? -2.153 -8.874 -6.572 1.00 78.88 170 ASP A CA 1
ATOM 1370 C C . ASP A 1 170 ? -3.200 -8.800 -7.702 1.00 78.88 170 ASP A C 1
ATOM 1372 O O . ASP A 1 170 ? -3.910 -7.805 -7.853 1.00 78.88 170 ASP A O 1
ATOM 1376 N N . GLN A 1 171 ? -3.317 -9.842 -8.531 1.00 71.12 171 GLN A N 1
ATOM 1377 C CA . GLN A 1 171 ? -4.339 -9.910 -9.575 1.00 71.12 171 GLN A CA 1
ATOM 1378 C C . GLN A 1 171 ? -5.782 -9.874 -9.051 1.00 71.12 171 GLN A C 1
ATOM 1380 O O . GLN A 1 171 ? -6.672 -9.475 -9.806 1.00 71.12 171 GLN A O 1
ATOM 1385 N N . LYS A 1 172 ? -6.055 -10.367 -7.837 1.00 78.44 172 LYS A N 1
ATOM 1386 C CA . LYS A 1 172 ? -7.425 -10.511 -7.298 1.00 78.44 172 LYS A CA 1
ATOM 1387 C C . LYS A 1 172 ? -7.526 -10.363 -5.782 1.00 78.44 172 LYS A C 1
ATOM 1389 O O . LYS A 1 172 ? -8.636 -10.247 -5.268 1.00 78.44 172 LYS A O 1
ATOM 1394 N N . GLN A 1 173 ? -6.415 -10.444 -5.069 1.00 87.62 173 GLN A N 1
ATOM 1395 C CA . GLN A 1 173 ? -6.378 -10.506 -3.619 1.00 87.62 173 GLN A CA 1
ATOM 1396 C C . GLN A 1 173 ? -5.839 -9.204 -3.054 1.00 87.62 173 GLN A C 1
ATOM 1398 O O . GLN A 1 173 ? -4.984 -8.550 -3.646 1.00 87.62 173 GLN A O 1
ATOM 1403 N N . VAL A 1 174 ? -6.339 -8.862 -1.872 1.00 93.06 174 VAL A N 1
ATOM 1404 C CA . VAL A 1 174 ? -5.832 -7.771 -1.049 1.00 93.06 174 VAL A CA 1
ATOM 1405 C C . VAL A 1 174 ? -5.246 -8.412 0.197 1.00 93.06 174 VAL A C 1
ATOM 1407 O O . VAL A 1 174 ? -5.949 -9.121 0.912 1.00 93.06 174 VAL A O 1
ATOM 1410 N N . ARG A 1 175 ? -3.961 -8.209 0.457 1.00 93.81 175 ARG A N 1
ATOM 1411 C CA . ARG A 1 175 ? -3.255 -8.747 1.619 1.00 93.81 175 ARG A CA 1
ATOM 1412 C C . ARG A 1 175 ? -2.872 -7.610 2.546 1.00 93.81 175 ARG A C 1
ATOM 1414 O O . ARG A 1 175 ? -2.316 -6.618 2.097 1.00 93.81 175 ARG A O 1
ATOM 1421 N N . VAL A 1 176 ? -3.112 -7.779 3.841 1.00 96.38 176 VAL A N 1
ATOM 1422 C CA . VAL A 1 176 ? -2.565 -6.897 4.875 1.00 96.38 176 VAL A CA 1
ATOM 1423 C C . VAL A 1 176 ? -1.361 -7.541 5.547 1.00 96.38 176 VAL A C 1
ATOM 1425 O O . VAL A 1 176 ? -1.399 -8.723 5.892 1.00 96.38 176 VAL A O 1
ATOM 1428 N N . ARG A 1 177 ? -0.307 -6.759 5.774 1.00 94.88 177 ARG A N 1
ATOM 1429 C CA . ARG A 1 177 ? 0.858 -7.139 6.579 1.00 94.88 177 ARG A CA 1
ATOM 1430 C C . ARG A 1 177 ? 1.101 -6.120 7.677 1.00 94.88 177 ARG A C 1
ATOM 1432 O O . ARG A 1 177 ? 0.952 -4.920 7.460 1.00 94.88 177 ARG A O 1
ATOM 1439 N N . ASP A 1 178 ? 1.523 -6.609 8.836 1.00 96.56 178 ASP A N 1
ATOM 1440 C CA . ASP A 1 178 ? 2.099 -5.769 9.880 1.00 96.56 178 ASP A CA 1
ATOM 1441 C C . ASP A 1 178 ? 3.580 -5.509 9.565 1.00 96.56 178 ASP A C 1
ATOM 1443 O O . ASP A 1 178 ? 4.324 -6.442 9.266 1.00 96.56 178 ASP A O 1
ATOM 1447 N N . LEU A 1 179 ? 4.021 -4.252 9.637 1.00 91.38 179 LEU A N 1
ATOM 1448 C CA . LEU A 1 179 ? 5.400 -3.846 9.331 1.00 91.38 179 LEU A CA 1
ATOM 1449 C C . LEU A 1 179 ? 6.290 -3.800 10.585 1.00 91.38 179 LEU A C 1
ATOM 1451 O O . LEU A 1 179 ? 7.183 -2.961 10.697 1.00 91.38 179 LEU A O 1
ATOM 1455 N N . GLY A 1 180 ? 6.035 -4.686 11.552 1.00 93.25 180 GLY A N 1
ATOM 1456 C CA . GLY A 1 180 ? 6.726 -4.695 12.842 1.00 93.25 180 GLY A CA 1
ATOM 1457 C C . GLY A 1 180 ? 6.230 -3.583 13.763 1.00 93.25 180 GLY A C 1
ATOM 1458 O O . GLY A 1 180 ? 7.014 -2.942 14.467 1.00 93.25 180 GLY A O 1
ATOM 1459 N N . SER A 1 181 ? 4.927 -3.309 13.730 1.00 96.50 181 SER A N 1
ATOM 1460 C CA . SER A 1 181 ? 4.331 -2.262 14.545 1.00 96.50 181 SER A CA 1
ATOM 1461 C C . SER A 1 181 ? 4.425 -2.607 16.037 1.00 96.50 181 SER A C 1
ATOM 1463 O O . SER A 1 181 ? 4.426 -3.770 16.446 1.00 96.50 181 SER A O 1
ATOM 1465 N N . LYS A 1 182 ? 4.489 -1.578 16.892 1.00 96.81 182 LYS A N 1
ATOM 1466 C CA . LYS A 1 182 ? 4.682 -1.772 18.340 1.00 96.81 182 LYS A CA 1
ATOM 1467 C C . LYS A 1 182 ? 3.506 -2.514 18.979 1.00 96.81 182 LYS A C 1
ATOM 1469 O O . LYS A 1 182 ? 3.701 -3.334 19.871 1.00 96.81 182 LYS A O 1
ATOM 1474 N N . ASN A 1 183 ? 2.297 -2.196 18.528 1.00 97.00 183 ASN A N 1
ATOM 1475 C CA . ASN A 1 183 ? 1.055 -2.662 19.138 1.00 97.00 183 ASN A CA 1
ATOM 1476 C C . ASN A 1 183 ? 0.347 -3.739 18.287 1.00 97.00 183 ASN A C 1
ATOM 1478 O O . ASN A 1 183 ? -0.538 -4.439 18.777 1.00 97.00 183 ASN A O 1
ATOM 1482 N N . GLY A 1 184 ? 0.818 -3.968 17.059 1.00 97.56 184 GLY A N 1
ATOM 1483 C CA . GLY A 1 184 ? 0.332 -5.004 16.156 1.00 97.56 184 GLY A CA 1
ATOM 1484 C C . GLY A 1 184 ? -0.836 -4.565 15.278 1.00 97.56 184 GLY A C 1
ATOM 1485 O O . GLY A 1 184 ? -1.570 -3.631 15.594 1.00 97.56 184 GLY A O 1
ATOM 1486 N N . THR A 1 185 ? -1.032 -5.324 14.206 1.00 98.25 185 THR A N 1
ATOM 1487 C CA . THR A 1 185 ? -2.192 -5.264 13.314 1.00 98.25 185 THR A CA 1
ATOM 1488 C C . THR A 1 185 ? -3.086 -6.477 13.562 1.00 98.25 185 THR A C 1
ATOM 1490 O O . THR A 1 185 ? -2.582 -7.580 13.785 1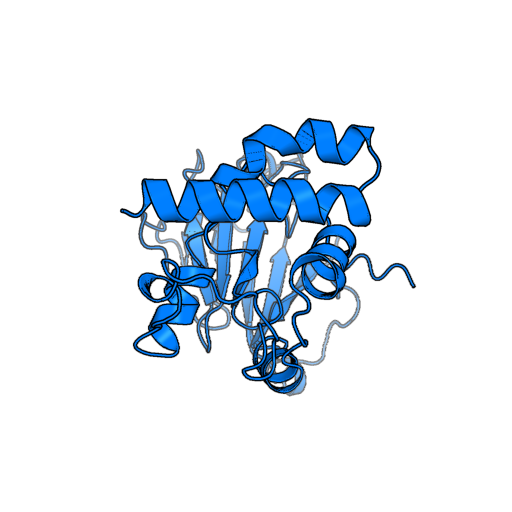.00 98.25 185 THR A O 1
ATOM 1493 N N . TYR A 1 186 ? -4.406 -6.304 13.509 1.00 98.19 186 TYR A N 1
ATOM 1494 C CA . TYR A 1 186 ? -5.378 -7.364 13.792 1.00 98.19 186 TYR A CA 1
ATOM 1495 C C . TYR A 1 186 ? -6.431 -7.440 12.692 1.00 98.19 186 TYR A C 1
ATOM 1497 O O . TYR A 1 186 ? -6.946 -6.410 12.285 1.00 98.19 186 TYR A O 1
ATOM 1505 N N . VAL A 1 187 ? -6.809 -8.638 12.253 1.00 97.56 187 VAL A N 1
ATOM 1506 C CA . VAL A 1 187 ? -7.947 -8.873 11.348 1.00 97.56 187 VAL A CA 1
ATOM 1507 C C . VAL A 1 187 ? -8.976 -9.702 12.097 1.00 97.56 187 VAL A C 1
ATOM 1509 O O . VAL A 1 187 ? -8.642 -10.785 12.578 1.00 97.56 187 VAL A O 1
ATOM 1512 N N . GLN A 1 188 ? -10.217 -9.217 12.217 1.00 93.50 188 GLN A N 1
ATOM 1513 C CA . GLN A 1 188 ? -11.286 -9.933 12.940 1.00 93.50 188 GLN A CA 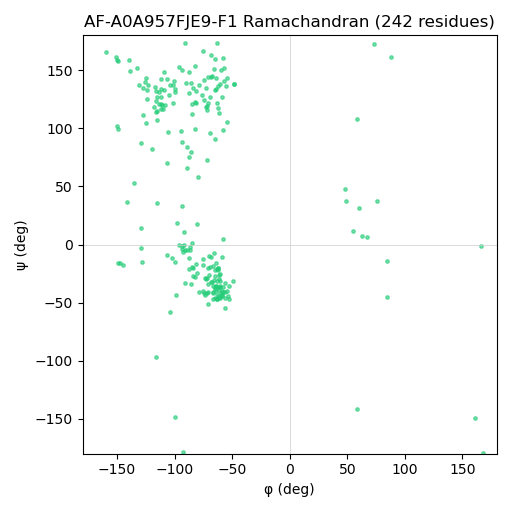1
ATOM 1514 C C . GLN A 1 188 ? -10.823 -10.429 14.329 1.00 93.50 188 GLN A C 1
ATOM 1516 O O . GLN A 1 188 ? -10.971 -11.600 14.683 1.00 93.50 188 GLN A O 1
ATOM 1521 N N . ASN A 1 189 ? -10.186 -9.535 15.093 1.00 93.00 189 ASN A N 1
ATOM 1522 C CA . ASN A 1 189 ? -9.651 -9.764 16.443 1.00 93.00 189 ASN A CA 1
ATOM 1523 C C . ASN A 1 189 ? -8.462 -10.739 16.534 1.00 93.00 189 ASN A C 1
ATOM 1525 O O . ASN A 1 189 ? -8.009 -11.058 17.633 1.00 93.00 189 ASN A O 1
ATOM 1529 N N . LYS A 1 190 ? -7.919 -11.203 15.405 1.00 96.44 190 LYS A N 1
ATOM 1530 C CA . LYS A 1 190 ? -6.731 -12.063 15.358 1.00 96.44 190 LYS A CA 1
ATOM 1531 C C . LYS A 1 190 ? -5.525 -11.256 14.909 1.00 96.44 190 LYS A C 1
ATOM 1533 O O . LYS A 1 190 ? -5.582 -10.584 13.884 1.00 96.44 190 LYS A O 1
ATOM 1538 N N . LYS A 1 191 ? -4.434 -11.326 15.672 1.00 97.12 191 LYS A N 1
ATOM 1539 C CA . LYS A 1 191 ? -3.188 -10.633 15.332 1.00 97.12 191 LYS A CA 1
ATOM 1540 C C . LYS A 1 191 ? -2.616 -11.190 14.026 1.00 97.12 191 LYS A C 1
ATOM 1542 O O . LYS A 1 191 ? -2.562 -12.405 13.850 1.00 97.12 191 LYS A O 1
ATOM 1547 N N . VAL A 1 192 ? -2.209 -10.297 13.133 1.00 96.06 192 VAL A N 1
ATOM 1548 C CA . VAL A 1 192 ? -1.544 -10.624 11.868 1.00 96.06 192 VAL A CA 1
ATOM 1549 C C . VAL A 1 192 ? -0.120 -11.093 12.161 1.00 96.06 192 VAL A C 1
ATOM 1551 O O . VAL A 1 192 ? 0.580 -10.491 12.976 1.00 96.06 192 VAL A O 1
ATOM 1554 N N . ASP A 1 193 ? 0.296 -12.180 11.516 1.00 89.19 193 ASP A N 1
ATOM 1555 C CA . ASP A 1 193 ? 1.663 -12.695 11.587 1.00 89.19 193 ASP A CA 1
ATOM 1556 C C . ASP A 1 193 ? 2.542 -12.139 10.447 1.00 89.19 193 ASP A C 1
ATOM 1558 O O . ASP A 1 193 ? 2.101 -11.334 9.625 1.00 89.19 193 ASP A O 1
ATOM 1562 N N . GLY A 1 194 ? 3.807 -12.565 10.384 1.00 77.62 194 GLY A N 1
ATOM 1563 C CA . GLY A 1 194 ? 4.762 -12.073 9.384 1.00 77.62 194 GLY A CA 1
ATOM 1564 C C . GLY A 1 194 ? 4.418 -12.403 7.922 1.00 77.62 194 GLY A C 1
ATOM 1565 O O . GLY A 1 194 ? 4.971 -11.774 7.021 1.00 77.62 194 GLY A O 1
ATOM 1566 N N . ASN A 1 195 ? 3.508 -13.348 7.659 1.00 84.94 195 ASN A N 1
ATOM 1567 C CA . ASN A 1 195 ? 3.100 -13.717 6.297 1.00 84.94 195 ASN A CA 1
ATOM 1568 C C . ASN A 1 195 ? 1.941 -12.853 5.770 1.00 84.94 195 ASN A C 1
ATOM 1570 O O . ASN A 1 195 ? 1.623 -12.888 4.572 1.00 84.94 195 ASN A O 1
ATOM 1574 N N . GLY A 1 196 ? 1.313 -12.073 6.650 1.00 91.00 196 GLY A N 1
ATOM 1575 C CA . GLY A 1 196 ? 0.126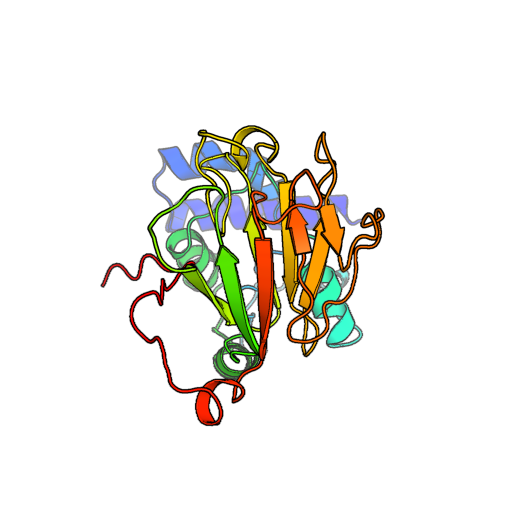 -11.295 6.330 1.00 91.00 196 GLY A CA 1
ATOM 1576 C C . GLY A 1 196 ? -1.139 -12.137 6.184 1.00 91.00 196 GLY A C 1
ATOM 1577 O O . GLY A 1 196 ? -1.119 -13.366 6.169 1.00 91.00 196 GLY A O 1
ATOM 1578 N N . VAL A 1 197 ? -2.267 -11.450 6.039 1.00 95.50 197 VAL A N 1
ATOM 1579 C CA . VAL A 1 197 ? -3.596 -12.056 5.902 1.00 95.50 197 VAL A CA 1
ATOM 1580 C C . VAL A 1 197 ? -4.248 -11.558 4.620 1.00 95.50 197 VAL A C 1
ATOM 1582 O O . VAL A 1 197 ? -4.259 -10.358 4.355 1.00 95.50 197 VAL A O 1
ATOM 1585 N N . ILE A 1 198 ? -4.813 -12.473 3.829 1.00 95.25 198 ILE A N 1
ATOM 1586 C CA . ILE A 1 198 ? -5.666 -12.112 2.690 1.00 95.25 198 ILE A CA 1
ATOM 1587 C C . ILE A 1 198 ? -7.001 -11.606 3.241 1.00 95.25 198 ILE A C 1
ATOM 1589 O O . ILE A 1 198 ? -7.725 -12.352 3.904 1.00 95.25 198 ILE A O 1
ATOM 1593 N N . LEU A 1 199 ? -7.319 -10.348 2.957 1.00 94.31 199 LEU A N 1
ATOM 1594 C CA . LEU A 1 199 ? -8.559 -9.702 3.349 1.00 94.31 199 LEU A CA 1
ATOM 1595 C C . LEU A 1 199 ? -9.712 -10.192 2.484 1.00 94.31 199 LEU A C 1
ATOM 1597 O O . LEU A 1 199 ? -9.697 -10.077 1.259 1.00 94.31 199 LEU A O 1
ATOM 1601 N N . GLN A 1 200 ? -10.742 -10.702 3.147 1.00 93.62 200 GLN A N 1
ATOM 1602 C CA . GLN A 1 200 ? -12.052 -10.865 2.537 1.00 93.62 200 GLN A CA 1
ATOM 1603 C C . GLN A 1 200 ? -12.816 -9.533 2.588 1.00 93.62 200 GLN A C 1
ATOM 1605 O O . GLN A 1 200 ? -12.565 -8.717 3.486 1.00 93.62 200 GLN A O 1
ATOM 1610 N N . PRO A 1 201 ? -13.764 -9.302 1.661 1.00 89.88 201 PRO A N 1
ATOM 1611 C CA . PRO A 1 201 ? -14.623 -8.125 1.692 1.00 89.88 201 PRO A CA 1
ATOM 1612 C C . PRO A 1 201 ? -15.234 -7.889 3.076 1.00 89.88 201 PRO A C 1
ATOM 1614 O O . PRO A 1 201 ? -15.657 -8.833 3.747 1.00 89.88 201 PRO A O 1
ATOM 1617 N N . SER A 1 202 ? -15.257 -6.624 3.497 1.00 84.12 202 SER A N 1
ATOM 1618 C CA . SER A 1 202 ? -15.825 -6.176 4.779 1.00 84.12 202 SER A CA 1
ATOM 1619 C C . SER A 1 202 ? -15.149 -6.725 6.041 1.00 84.12 202 SER A C 1
ATOM 1621 O O . SER A 1 202 ? -15.640 -6.484 7.144 1.00 84.12 202 SER A O 1
ATOM 1623 N N . GLN A 1 203 ? -14.022 -7.439 5.935 1.00 94.44 203 GLN A N 1
ATOM 1624 C CA . GLN A 1 203 ? -13.251 -7.773 7.126 1.00 94.44 203 GLN A CA 1
ATOM 1625 C C . GLN A 1 203 ? -12.579 -6.526 7.688 1.00 94.44 203 GLN A C 1
ATOM 1627 O O . GLN A 1 203 ? -11.766 -5.890 7.017 1.00 94.44 203 GLN A O 1
ATOM 1632 N N . THR A 1 204 ? -12.898 -6.218 8.943 1.00 95.62 204 THR A N 1
ATOM 1633 C CA . THR A 1 204 ? -12.262 -5.117 9.654 1.00 95.62 204 THR A CA 1
ATOM 1634 C C . THR A 1 204 ? -10.865 -5.515 10.090 1.00 95.62 204 THR A C 1
ATOM 1636 O O . THR A 1 204 ? -10.643 -6.542 10.747 1.00 95.62 204 THR A O 1
ATOM 1639 N N . VAL A 1 205 ? -9.933 -4.650 9.734 1.00 97.62 205 VAL A N 1
ATOM 1640 C CA . VAL A 1 205 ? -8.573 -4.626 10.228 1.00 97.62 205 VAL A CA 1
ATOM 1641 C C . VAL A 1 205 ? -8.456 -3.494 11.233 1.00 97.62 205 VAL A C 1
ATOM 1643 O O . VAL A 1 205 ? -8.952 -2.395 10.991 1.00 97.62 205 VAL A O 1
ATOM 1646 N N . TYR A 1 206 ? -7.771 -3.753 12.336 1.00 97.31 206 TYR A N 1
ATOM 1647 C CA . TYR A 1 206 ? -7.506 -2.785 13.383 1.00 97.31 206 TYR A CA 1
ATOM 1648 C C . TYR A 1 206 ? -6.004 -2.551 13.514 1.00 97.31 206 TYR A C 1
ATOM 1650 O O . TYR A 1 206 ? -5.220 -3.507 13.522 1.00 97.31 206 TYR A O 1
ATOM 1658 N N . LEU A 1 207 ? -5.609 -1.284 13.635 1.00 96.75 207 LEU A N 1
ATOM 1659 C CA . LEU A 1 207 ? -4.221 -0.888 13.845 1.00 96.75 207 LEU A CA 1
ATOM 1660 C C . LEU A 1 207 ? -3.987 -0.535 15.313 1.00 96.75 207 LEU A C 1
ATOM 1662 O O . LEU A 1 207 ? -4.606 0.378 15.859 1.00 96.75 207 LEU A O 1
ATOM 1666 N N . GLY A 1 208 ? -3.049 -1.237 15.937 1.00 95.88 208 GLY A N 1
ATOM 1667 C CA . GLY A 1 208 ? -2.609 -1.033 17.310 1.00 95.88 208 GLY A CA 1
ATOM 1668 C C . GLY A 1 208 ? -3.459 -1.732 18.369 1.00 95.88 208 GLY A C 1
ATOM 1669 O O . GLY A 1 208 ? -2.906 -2.379 19.251 1.00 95.88 208 GLY A O 1
ATOM 1670 N N . GLU A 1 209 ? -4.782 -1.664 18.286 1.00 95.19 209 GLU A N 1
ATOM 1671 C CA . GLU A 1 209 ? -5.670 -2.330 19.245 1.00 95.19 209 GLU A CA 1
ATOM 1672 C C . GLU A 1 209 ? -6.995 -2.739 18.606 1.00 95.19 209 GLU A C 1
ATOM 1674 O O . GLU A 1 209 ? -7.399 -2.177 17.596 1.00 95.19 209 GLU A O 1
ATOM 1679 N N . VAL A 1 210 ? -7.693 -3.700 19.209 1.00 95.31 210 VAL A N 1
ATOM 1680 C CA . VAL A 1 210 ? -9.011 -4.156 18.751 1.00 95.31 210 VAL A CA 1
ATOM 1681 C C . VAL A 1 210 ? -10.097 -3.383 19.500 1.00 95.31 210 VAL A C 1
ATOM 1683 O O . VAL A 1 210 ? -10.552 -3.809 20.561 1.00 95.31 210 VAL A O 1
ATOM 1686 N N . SER A 1 211 ? -10.492 -2.227 18.967 1.00 92.00 211 SER A N 1
ATOM 1687 C CA . SER A 1 211 ? -11.537 -1.381 19.555 1.00 92.00 211 SER A CA 1
ATOM 1688 C C . SER A 1 211 ? -12.287 -0.568 18.490 1.00 92.00 211 SER A C 1
ATOM 1690 O O . SER A 1 211 ? -11.805 -0.365 17.370 1.00 92.00 211 SER A O 1
ATOM 1692 N N . ASP A 1 212 ? -13.478 -0.072 18.838 1.00 87.56 212 ASP A N 1
ATOM 1693 C CA . ASP A 1 212 ? -14.235 0.857 17.982 1.00 87.56 212 ASP A CA 1
ATOM 1694 C C . ASP A 1 212 ? -13.599 2.243 17.874 1.00 87.56 212 ASP A C 1
ATOM 1696 O O . ASP A 1 212 ? -13.872 2.993 16.932 1.00 87.56 212 ASP A O 1
ATOM 1700 N N . GLU A 1 213 ? -12.730 2.559 18.830 1.00 88.50 213 GLU A N 1
ATOM 1701 C CA . GLU A 1 213 ? -11.948 3.782 18.849 1.00 88.50 213 GLU A CA 1
ATOM 1702 C C . GLU A 1 213 ? -10.612 3.633 18.123 1.00 88.50 213 GLU A C 1
ATOM 1704 O O . GLU A 1 213 ? -9.917 4.627 17.989 1.00 88.50 213 GLU A O 1
ATOM 1709 N N . ALA A 1 214 ? -10.241 2.447 17.637 1.00 91.81 214 ALA A N 1
ATOM 1710 C CA . ALA A 1 214 ? -8.996 2.232 16.911 1.00 91.81 214 ALA A CA 1
ATOM 1711 C C . ALA A 1 214 ? -9.056 2.767 15.473 1.00 91.81 214 ALA A C 1
ATOM 1713 O O . ALA A 1 214 ? -10.121 3.049 14.917 1.00 91.81 214 ALA A O 1
ATOM 1714 N N . CYS A 1 215 ? -7.887 2.864 14.833 1.00 93.62 215 CYS A N 1
ATOM 1715 C CA . CYS A 1 215 ? -7.842 3.054 13.389 1.00 93.62 215 CYS A CA 1
ATOM 1716 C C . CYS A 1 215 ? -8.257 1.748 12.717 1.00 93.62 215 CYS A C 1
ATOM 1718 O O . CYS A 1 215 ? -7.629 0.706 12.919 1.00 93.62 215 CYS A O 1
ATOM 1720 N N . GLN A 1 216 ? -9.341 1.825 11.953 1.00 94.75 216 GLN A N 1
ATOM 1721 C CA . GLN A 1 216 ? -9.963 0.695 11.286 1.00 94.75 216 GLN A CA 1
ATOM 1722 C C . GLN A 1 216 ? -9.794 0.829 9.781 1.00 94.75 216 GLN A C 1
ATOM 1724 O O . GLN A 1 216 ? -9.919 1.925 9.230 1.00 94.75 216 GLN A O 1
ATOM 1729 N N . LEU A 1 217 ? -9.569 -0.293 9.110 1.00 94.94 217 LEU A N 1
ATOM 1730 C CA . LEU A 1 217 ? -9.604 -0.358 7.658 1.00 94.94 217 LEU A CA 1
ATOM 1731 C C . LEU A 1 217 ? -10.307 -1.618 7.169 1.00 94.94 217 LEU A C 1
ATOM 1733 O O . LEU A 1 217 ? -10.291 -2.646 7.839 1.00 94.94 217 LEU A O 1
ATOM 1737 N N . TRP A 1 218 ? -10.952 -1.532 6.012 1.00 95.00 218 TRP A N 1
ATOM 1738 C CA . TRP A 1 218 ? -11.599 -2.671 5.365 1.00 95.00 218 TRP A CA 1
ATOM 1739 C C . TRP A 1 218 ? -11.575 -2.514 3.849 1.00 95.00 218 TRP A C 1
ATOM 1741 O O . TRP A 1 218 ? -11.426 -1.410 3.321 1.00 95.00 218 TRP A O 1
ATOM 1751 N N . PHE A 1 219 ? -11.711 -3.637 3.150 1.00 93.81 219 PHE A N 1
ATOM 1752 C CA . PHE A 1 219 ? -11.754 -3.674 1.694 1.00 93.81 219 PHE A CA 1
ATOM 1753 C C . PHE A 1 219 ? -13.196 -3.791 1.183 1.00 93.81 219 PHE A C 1
ATOM 1755 O O . PHE A 1 219 ? -13.956 -4.656 1.629 1.00 93.81 219 PHE A O 1
ATOM 1762 N N . GLU A 1 220 ? -13.548 -2.936 0.225 1.00 91.75 220 GLU A N 1
ATOM 1763 C CA . GLU A 1 220 ? -14.812 -2.938 -0.515 1.00 91.75 220 GLU A CA 1
ATOM 1764 C C . GLU A 1 220 ? -14.516 -3.241 -1.995 1.00 91.75 220 GLU A C 1
ATOM 1766 O O . GLU A 1 220 ? -13.969 -2.379 -2.683 1.00 91.75 220 GLU A O 1
ATOM 1771 N N . PRO A 1 221 ? -14.834 -4.437 -2.525 1.00 90.75 221 PRO A N 1
ATOM 1772 C CA . PRO A 1 221 ? -14.543 -4.771 -3.918 1.00 90.75 221 PRO A CA 1
ATOM 1773 C C . PRO A 1 221 ? -15.329 -3.893 -4.903 1.00 90.75 221 PRO A C 1
ATOM 1775 O O . PRO A 1 221 ? -16.367 -3.313 -4.576 1.00 90.75 221 PRO A O 1
ATOM 1778 N N . ILE A 1 222 ? -14.858 -3.806 -6.146 1.00 85.12 222 ILE A N 1
ATOM 1779 C CA . ILE A 1 222 ? -15.588 -3.106 -7.207 1.00 85.12 222 ILE A CA 1
ATOM 1780 C C . ILE A 1 222 ? -16.999 -3.705 -7.382 1.00 85.12 222 ILE A C 1
ATOM 1782 O O . ILE A 1 222 ? -17.193 -4.914 -7.268 1.00 85.12 222 ILE A O 1
ATOM 1786 N N . GLY A 1 223 ? -18.005 -2.854 -7.609 1.00 75.38 223 GLY A N 1
ATOM 1787 C CA . GLY A 1 223 ? -19.414 -3.263 -7.733 1.00 75.38 223 GLY A CA 1
ATOM 1788 C C . GLY A 1 223 ? -20.176 -3.401 -6.407 1.00 75.38 223 GLY A C 1
ATOM 1789 O O . GLY A 1 223 ? -21.402 -3.360 -6.407 1.00 75.38 223 GLY A O 1
ATOM 1790 N N . TRP A 1 224 ? -19.492 -3.439 -5.258 1.00 67.50 224 TRP A N 1
ATOM 1791 C CA . TRP A 1 224 ? -20.145 -3.474 -3.933 1.00 67.50 224 TRP A CA 1
ATOM 1792 C C . TRP A 1 224 ? -21.030 -2.234 -3.669 1.00 67.50 224 TRP A C 1
ATOM 1794 O O . TRP A 1 224 ? -22.026 -2.277 -2.938 1.00 67.50 224 TRP A O 1
ATOM 1804 N N . TYR A 1 225 ? -20.685 -1.135 -4.345 1.00 55.50 225 TYR A N 1
ATOM 1805 C CA . TYR A 1 225 ? -21.337 0.171 -4.309 1.00 55.50 225 TYR A CA 1
ATOM 1806 C C . TYR A 1 225 ? -22.680 0.260 -5.040 1.00 55.50 225 TYR A C 1
ATOM 1808 O O . TYR A 1 225 ? -23.519 1.065 -4.635 1.00 55.50 225 TYR A O 1
ATOM 1816 N N . GLU A 1 226 ? -22.911 -0.538 -6.087 1.00 53.78 226 GLU A N 1
ATOM 1817 C CA . GLU A 1 226 ? -24.180 -0.497 -6.837 1.00 53.78 226 GLU A CA 1
ATOM 1818 C C . GLU A 1 226 ? -25.362 -0.975 -5.976 1.00 53.78 226 GLU A C 1
ATOM 1820 O O . GLU A 1 226 ? -26.511 -0.624 -6.229 1.00 53.78 226 GLU A O 1
ATOM 1825 N N . THR A 1 227 ? -25.063 -1.685 -4.885 1.00 49.66 227 THR A N 1
ATOM 1826 C CA . THR A 1 227 ? -26.027 -2.198 -3.905 1.00 49.66 227 THR A CA 1
ATOM 1827 C C . THR A 1 227 ? -26.173 -1.371 -2.614 1.00 49.66 227 THR A C 1
ATOM 1829 O O . THR A 1 227 ? -27.160 -1.558 -1.910 1.00 49.66 227 THR A O 1
ATOM 1832 N N . HIS A 1 228 ? -25.257 -0.443 -2.286 1.00 50.03 228 HIS A N 1
ATOM 1833 C CA . HIS A 1 228 ? -25.216 0.241 -0.971 1.00 50.03 228 HIS A CA 1
ATOM 1834 C C . HIS A 1 228 ? -24.998 1.765 -1.083 1.00 50.03 228 HIS A C 1
ATOM 1836 O O . HIS A 1 228 ? -24.091 2.351 -0.488 1.00 50.03 228 HIS A O 1
ATOM 1842 N N . ALA A 1 229 ? -25.835 2.425 -1.886 1.00 40.22 229 ALA A N 1
ATOM 1843 C CA . ALA A 1 229 ? -25.767 3.856 -2.171 1.00 40.22 229 ALA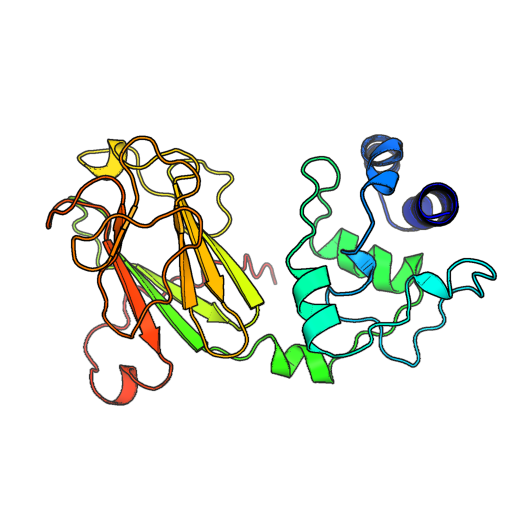 A CA 1
ATOM 1844 C C . ALA A 1 229 ? -26.139 4.731 -0.954 1.00 40.22 229 ALA A C 1
ATOM 1846 O O . ALA A 1 229 ? -27.316 5.009 -0.736 1.00 40.22 229 ALA A O 1
ATOM 1847 N N . ALA A 1 230 ? -25.156 5.212 -0.183 1.00 43.25 230 ALA A N 1
ATOM 1848 C CA . ALA A 1 230 ? -25.434 6.235 0.836 1.00 43.25 230 ALA A CA 1
ATOM 1849 C C . ALA A 1 230 ? -24.348 7.295 1.081 1.00 43.25 230 ALA A C 1
ATOM 1851 O O . ALA A 1 230 ? -24.687 8.342 1.622 1.00 43.25 230 ALA A O 1
ATOM 1852 N N . ASP A 1 231 ? -23.083 7.124 0.679 1.00 49.50 231 ASP A N 1
ATOM 1853 C CA . ASP A 1 231 ? -22.085 8.154 1.011 1.00 49.50 231 ASP A CA 1
ATOM 1854 C C . ASP A 1 231 ? -20.958 8.286 -0.021 1.00 49.50 231 ASP A C 1
ATOM 1856 O O . ASP A 1 231 ? -20.005 7.505 -0.059 1.00 49.50 231 ASP A O 1
ATOM 1860 N N . ARG A 1 232 ? -21.100 9.293 -0.891 1.00 50.97 232 ARG A N 1
ATOM 1861 C CA . ARG A 1 232 ? -20.122 9.678 -1.924 1.00 50.97 232 ARG A CA 1
ATOM 1862 C C . ARG A 1 232 ? -19.155 10.775 -1.452 1.00 50.97 232 ARG A C 1
ATOM 1864 O O . ARG A 1 232 ? -18.290 11.179 -2.222 1.00 50.97 232 ARG A O 1
ATOM 1871 N N . SER A 1 233 ? -19.289 11.279 -0.222 1.00 46.38 233 SER A N 1
ATOM 1872 C CA . SER A 1 233 ? -18.665 12.547 0.193 1.00 46.38 233 SER A CA 1
ATOM 1873 C C . SER A 1 233 ? -17.205 12.446 0.675 1.00 46.38 233 SER A C 1
ATOM 1875 O O . SER A 1 233 ? -16.600 13.465 1.006 1.00 46.38 233 SER A O 1
ATOM 1877 N N . THR A 1 234 ? -16.600 11.250 0.665 1.00 52.31 234 THR A N 1
ATOM 1878 C CA . THR A 1 234 ? -15.250 11.011 1.222 1.00 52.31 234 THR A CA 1
ATOM 1879 C C . THR A 1 234 ? -14.249 10.293 0.329 1.00 52.31 234 THR A C 1
ATOM 1881 O O . THR A 1 234 ? -13.197 9.845 0.803 1.00 52.31 234 THR A O 1
ATOM 1884 N N . LEU A 1 235 ? -14.542 10.183 -0.964 1.00 49.28 235 LEU A N 1
ATOM 1885 C CA . LEU A 1 235 ? -13.576 9.654 -1.919 1.00 49.28 235 LEU A CA 1
ATOM 1886 C C . LEU A 1 235 ? -12.340 10.559 -1.924 1.00 49.28 235 LEU A C 1
ATOM 1888 O O . LEU A 1 235 ? -12.406 11.718 -2.331 1.00 49.28 235 LEU A O 1
ATOM 1892 N N . ARG A 1 236 ? -11.206 10.031 -1.458 1.00 54.78 236 ARG A N 1
ATOM 1893 C CA . ARG A 1 236 ? -9.901 10.646 -1.675 1.00 54.78 236 ARG A CA 1
ATOM 1894 C C . ARG A 1 236 ? -9.163 9.770 -2.665 1.00 54.78 236 ARG A C 1
ATOM 1896 O O . ARG A 1 236 ? -8.900 8.603 -2.412 1.00 54.78 236 ARG A O 1
ATOM 1903 N N . THR A 1 237 ? -8.793 10.339 -3.799 1.00 41.50 237 THR A N 1
ATOM 1904 C CA . THR A 1 237 ? -7.892 9.687 -4.749 1.00 41.50 237 THR A CA 1
ATOM 1905 C C . THR A 1 237 ? -6.482 9.670 -4.156 1.00 41.50 237 THR A C 1
ATOM 1907 O O . THR A 1 237 ? -5.626 10.467 -4.528 1.00 41.50 237 THR A O 1
ATOM 1910 N N . GLY A 1 238 ? -6.238 8.835 -3.149 1.00 35.91 238 GLY A N 1
ATOM 1911 C CA . GLY A 1 238 ? -4.897 8.679 -2.606 1.00 35.91 238 GLY A CA 1
ATOM 1912 C C . GLY A 1 238 ? -4.102 7.713 -3.459 1.00 35.91 238 GLY A C 1
ATOM 1913 O O . GLY A 1 238 ? -4.304 6.517 -3.341 1.00 35.91 238 GLY A O 1
ATOM 1914 N N . THR A 1 239 ? -3.281 8.323 -4.312 1.00 35.84 239 THR A N 1
ATOM 1915 C CA . THR A 1 239 ? -1.919 7.961 -4.769 1.00 35.84 239 THR A CA 1
ATOM 1916 C C . THR A 1 239 ? -1.527 8.793 -5.998 1.00 35.84 239 THR A C 1
ATOM 1918 O O . THR A 1 239 ? -0.383 8.732 -6.442 1.00 35.84 239 THR A O 1
ATOM 1921 N N . ARG A 1 240 ? -2.405 9.679 -6.501 1.00 35.50 240 ARG A N 1
ATOM 1922 C CA . ARG A 1 240 ? -2.003 10.743 -7.429 1.00 35.50 240 ARG A CA 1
ATOM 1923 C C . ARG A 1 240 ? -2.208 12.141 -6.841 1.00 35.50 240 ARG A C 1
ATOM 1925 O O . ARG A 1 240 ? -3.334 12.614 -6.720 1.00 35.50 240 ARG A O 1
ATOM 1932 N N . HIS A 1 241 ? -1.095 12.843 -6.628 1.00 32.03 241 HIS A N 1
ATOM 1933 C CA . HIS A 1 241 ? -0.978 14.175 -7.220 1.00 32.03 241 HIS A CA 1
ATOM 1934 C C . HIS A 1 241 ? -1.134 13.976 -8.732 1.00 32.03 241 HIS A C 1
ATOM 1936 O O . HIS A 1 241 ? -0.219 13.495 -9.398 1.00 32.03 241 HIS A O 1
ATOM 1942 N N . ILE A 1 242 ? -2.337 14.216 -9.255 1.00 29.81 242 ILE A N 1
ATOM 1943 C CA . ILE A 1 242 ? -2.500 14.513 -10.677 1.00 29.81 242 ILE A CA 1
ATOM 1944 C C . ILE A 1 242 ? -2.273 16.017 -10.753 1.00 29.81 242 ILE A C 1
ATOM 1946 O O . ILE A 1 242 ? -3.224 16.791 -10.711 1.00 29.81 242 ILE A O 1
ATOM 1950 N N . ASP A 1 243 ? -1.008 16.426 -10.740 1.00 25.91 243 ASP A N 1
ATOM 1951 C CA . ASP A 1 243 ? -0.687 17.744 -11.269 1.00 25.91 243 ASP A CA 1
ATOM 1952 C C . ASP A 1 243 ? -0.915 17.636 -12.787 1.00 25.91 243 ASP A C 1
ATOM 1954 O O . ASP A 1 243 ? -0.512 16.647 -13.411 1.00 25.91 243 ASP A O 1
ATOM 1958 N N . GLY A 1 244 ? -1.716 18.565 -13.314 1.00 30.47 244 GLY A N 1
ATOM 1959 C CA . GLY A 1 244 ? -2.113 18.624 -14.722 1.00 30.47 244 GLY A CA 1
ATOM 1960 C C . GLY A 1 244 ? -0.985 18.986 -15.675 1.00 30.47 244 GLY A C 1
ATOM 1961 O O . GLY A 1 244 ? 0.115 19.354 -15.208 1.00 30.47 244 GLY A O 1
#

Secondary structure (DSSP, 8-state):
-HHHHHHHHHHHHHHHHTTTS-HHHHHHTTTTGGG-SSTTTTTTTB-TT------TTTTTTS--SSHHHHHHHHHT---TT----HHHHHHIIIIIS-PPB-HHHHHHHS-EEEEEEEE-TT-SSPPEEEEEETT-EEEEESSTT-SSEE--SSGGGGGS-SS-EEEEE-SS-EEEEE-S-SS-EEETTEE--TT-EEEPTTPPEEESSSSTTSEEEEEEETTGGGG--S--TTB--TT-----